Protein AF-A0A0G1VRK4-F1 (afdb_monomer)

Sequence (185 aa):
MKNKYIWVAGALFLVTVGLWFVKDQIVAKNPFPIHSVDVVKAWDFPGIYKDAGEREARAISEISRLKGLLGKGEYTDYTLYVSIAAQYELLGDGKRDYEYLGKALILDSEKTGLAWHNMGKLMEKLGAYESARIAFGRAIKAEAAPVYYLSQISFLEQYFPTDTATIKEARTAAGLPPKNLSSDE

Nearest PDB structures (foldseek):
  8qoy-assembly1_A  TM=6.776E-01  e=8.227E-02  Actinobacillus pleuropneumoniae
  5l0y-assembly4_D  TM=6.277E-01  e=5.078E-02  Thermochaetoides thermophila DSM 1495
  4abn-assembly2_B  TM=6.199E-01  e=7.839E-02  Mus musculus
  5l0y-assembly6_F  TM=6.791E-01  e=1.333E-01  Thermochaetoides thermophila DSM 1495
  4abn-assembly1_A  TM=6.147E-01  e=3.499E-01  Mus musculus

Secondary structure (DSSP, 8-state):
---------SSHHHHHHHHHHHHHHTS---SSPPPTT---S-SB---TT-SSSHHHHHHHHHHHHHHTTTTSSSS-HHHHHHHHHHHHHHHTBHHHHHHHHHHHHHH-SSS-SHHHHHHHHHHHHTT-HHHHHHHHHHHHHH---HHHHHHHHHHHHHH-TT-HHHHHHHHHHTTPPPP---S--

Foldseek 3Di:
DDDDDDDDDPPPPVVVVVVVVVVVVPLPDQPQDQDPPFDQPDQFDDAQQLPPDPSLVVLVVVLVVLVVCPPVPPDDLLVSLCSNLVSCNNNRRNVSNSSSLSVSCVVPQAAALSSLQSQLVSCVVSVSLVSSLVSLVSSCRNPVDLVSLVSNLVSCCVPVVVVLVVNQVSCVSSVHHRDCPPPDD

Structure (mmCIF, N/CA/C/O backbone):
data_AF-A0A0G1VRK4-F1
#
_entry.id   AF-A0A0G1VRK4-F1
#
loop_
_atom_site.group_PDB
_atom_site.id
_atom_site.type_symbol
_atom_site.label_atom_id
_atom_site.label_alt_id
_atom_site.label_comp_id
_atom_site.label_asym_id
_atom_site.label_entity_id
_atom_site.label_seq_id
_atom_site.pdbx_PDB_ins_code
_atom_site.Cartn_x
_atom_site.Cartn_y
_atom_site.Cartn_z
_atom_site.occupancy
_atom_site.B_iso_or_equiv
_atom_site.auth_seq_id
_atom_site.auth_comp_id
_atom_site.auth_asym_id
_atom_site.auth_atom_id
_atom_site.pdbx_PDB_model_num
ATOM 1 N N . MET A 1 1 ? -67.384 5.876 26.259 1.00 39.72 1 MET A N 1
ATOM 2 C CA . MET A 1 1 ? -67.118 5.832 24.798 1.00 39.72 1 MET A CA 1
ATOM 3 C C . MET A 1 1 ? -66.249 7.025 24.433 1.00 39.72 1 MET A C 1
ATOM 5 O O . MET A 1 1 ? -66.584 8.099 24.895 1.00 39.72 1 MET A O 1
ATOM 9 N N . LYS A 1 2 ? -65.186 6.990 23.633 1.00 39.47 2 LYS A N 1
ATOM 10 C CA . LYS A 1 2 ? -64.234 5.986 23.121 1.00 39.47 2 LYS A CA 1
ATOM 11 C C . LYS A 1 2 ? -63.045 6.846 22.617 1.00 39.47 2 LYS A C 1
ATOM 13 O O . LYS A 1 2 ? -63.279 7.940 22.108 1.00 39.47 2 LYS A O 1
ATOM 18 N N . ASN A 1 3 ? -61.815 6.376 22.831 1.00 40.44 3 ASN A N 1
ATOM 19 C CA . ASN A 1 3 ? -60.542 7.085 22.631 1.00 40.44 3 ASN A CA 1
ATOM 20 C C . ASN A 1 3 ? -60.390 7.801 21.277 1.00 40.44 3 ASN A C 1
ATOM 22 O O . ASN A 1 3 ? -60.670 7.225 20.228 1.00 40.44 3 ASN A O 1
ATOM 26 N N . LYS A 1 4 ? -59.825 9.014 21.323 1.00 46.94 4 LYS A N 1
ATOM 27 C CA . LYS A 1 4 ? -59.056 9.618 20.224 1.00 46.94 4 LYS A CA 1
ATOM 28 C C . LYS A 1 4 ? -57.575 9.250 20.395 1.00 46.94 4 LYS A C 1
ATOM 30 O O . LYS A 1 4 ? -57.166 8.938 21.508 1.00 46.94 4 LYS A O 1
ATOM 35 N N . TYR A 1 5 ? -56.819 9.364 19.303 1.00 53.72 5 TYR A N 1
ATOM 36 C CA . TYR A 1 5 ? -55.377 9.129 19.108 1.00 53.72 5 TYR A CA 1
ATOM 37 C C . TYR A 1 5 ? -55.003 7.777 18.491 1.00 53.72 5 TYR A C 1
ATOM 39 O O . TYR A 1 5 ? -55.662 6.769 18.716 1.00 53.72 5 TYR A O 1
ATOM 47 N N . ILE A 1 6 ? -53.892 7.818 17.739 1.00 51.22 6 ILE A N 1
ATOM 48 C CA . ILE A 1 6 ? -53.332 6.845 16.782 1.00 51.22 6 ILE A CA 1
ATOM 49 C C . ILE A 1 6 ? -53.981 7.047 15.389 1.00 51.22 6 ILE A C 1
ATOM 51 O O . ILE A 1 6 ? -55.176 6.845 15.226 1.00 51.22 6 ILE A O 1
ATOM 55 N N . TRP A 1 7 ? -53.311 7.604 14.368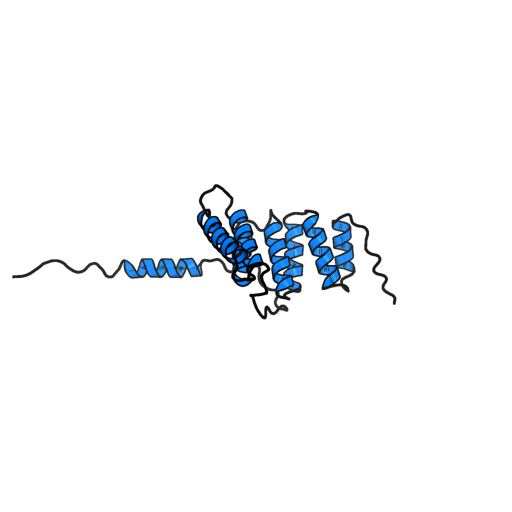 1.00 45.00 7 TRP A N 1
ATOM 56 C CA . TRP A 1 7 ? -52.072 7.125 13.741 1.00 45.00 7 TRP A CA 1
ATOM 57 C C . TRP A 1 7 ? -51.261 8.249 13.060 1.00 45.00 7 TRP A C 1
ATOM 59 O O . TRP A 1 7 ? -51.702 8.796 12.056 1.00 45.00 7 TRP A O 1
ATOM 69 N N . VAL A 1 8 ? -50.035 8.516 13.526 1.00 48.38 8 VAL A N 1
ATOM 70 C CA . VAL A 1 8 ? -48.934 9.059 12.700 1.00 48.38 8 VAL A CA 1
ATOM 71 C C . VAL A 1 8 ? -47.638 8.396 13.177 1.00 48.38 8 VAL A C 1
ATOM 73 O O . VAL A 1 8 ? -46.903 8.950 13.983 1.00 48.38 8 VAL A O 1
ATOM 76 N N . ALA A 1 9 ? -47.387 7.157 12.753 1.00 48.88 9 ALA A N 1
ATOM 77 C CA . ALA A 1 9 ? -46.152 6.437 13.100 1.00 48.88 9 ALA A CA 1
ATOM 78 C C . ALA A 1 9 ? -45.571 5.610 11.935 1.00 48.88 9 ALA A C 1
ATOM 80 O O . ALA A 1 9 ? -44.717 4.760 12.151 1.00 48.88 9 ALA A O 1
ATOM 81 N N . GLY A 1 10 ? -46.022 5.842 10.696 1.00 46.88 10 GLY A N 1
ATOM 82 C CA . GLY A 1 10 ? -45.610 5.036 9.536 1.00 46.88 10 GLY A CA 1
ATOM 83 C C . GLY A 1 10 ? -44.517 5.643 8.647 1.00 46.88 10 GLY A C 1
ATOM 84 O O . GLY A 1 10 ? -43.868 4.910 7.912 1.00 46.88 10 GLY A O 1
ATOM 85 N N . ALA A 1 11 ? -44.288 6.960 8.689 1.00 45.84 11 ALA A N 1
ATOM 86 C CA . ALA A 1 11 ? -43.482 7.639 7.663 1.00 45.84 11 ALA A CA 1
ATOM 87 C C . ALA A 1 11 ? -42.010 7.898 8.046 1.00 45.84 11 ALA A C 1
ATOM 89 O O . ALA A 1 11 ? -41.183 8.108 7.164 1.00 45.84 11 ALA A O 1
ATOM 90 N N . LEU A 1 12 ? -41.648 7.858 9.335 1.00 45.81 12 LEU A N 1
ATOM 91 C CA . LEU A 1 12 ? -40.284 8.191 9.780 1.00 45.81 12 LEU A CA 1
ATOM 92 C C . LEU A 1 12 ? -39.292 7.019 9.721 1.00 45.81 12 LEU A C 1
ATOM 94 O O . LEU A 1 12 ? -38.090 7.254 9.648 1.00 45.81 12 LEU A O 1
ATOM 98 N N . PHE A 1 13 ? -39.764 5.769 9.715 1.00 44.53 13 PHE A N 1
ATOM 99 C CA . PHE A 1 13 ? -38.875 4.600 9.769 1.00 44.53 13 PHE A CA 1
ATOM 100 C C . PHE A 1 13 ? -38.278 4.223 8.400 1.00 44.53 13 PHE A C 1
ATOM 102 O O . PHE A 1 13 ? -37.185 3.672 8.325 1.00 44.53 13 PHE A O 1
ATOM 109 N N . LEU A 1 14 ? -38.952 4.563 7.295 1.00 42.91 14 LEU A N 1
ATOM 110 C CA . LEU A 1 14 ? -38.459 4.263 5.944 1.00 42.91 14 LEU A CA 1
ATOM 111 C C . LEU A 1 14 ? -37.376 5.245 5.473 1.00 42.91 14 LEU A C 1
ATOM 113 O O . LEU A 1 14 ? -36.484 4.857 4.722 1.00 42.91 14 LEU A O 1
ATOM 117 N N . VAL A 1 15 ? -37.399 6.491 5.957 1.00 48.28 15 VAL A N 1
ATOM 118 C CA . VAL A 1 15 ? -36.375 7.493 5.616 1.00 48.28 15 VAL A CA 1
ATOM 119 C C . VAL A 1 15 ? -35.056 7.198 6.337 1.00 48.28 15 VAL A C 1
ATOM 121 O O . VAL A 1 15 ? -33.993 7.344 5.742 1.00 48.28 15 VAL A O 1
ATOM 124 N N . THR A 1 16 ? -35.091 6.719 7.585 1.00 48.78 16 THR A N 1
ATOM 125 C CA . THR A 1 16 ? -33.868 6.389 8.339 1.00 48.78 16 THR A CA 1
ATOM 126 C C . THR A 1 16 ? -33.191 5.117 7.829 1.00 48.78 16 THR A C 1
ATOM 128 O O . THR A 1 16 ? -31.971 5.113 7.667 1.00 48.78 16 THR A O 1
ATOM 131 N N . VAL A 1 17 ? -33.957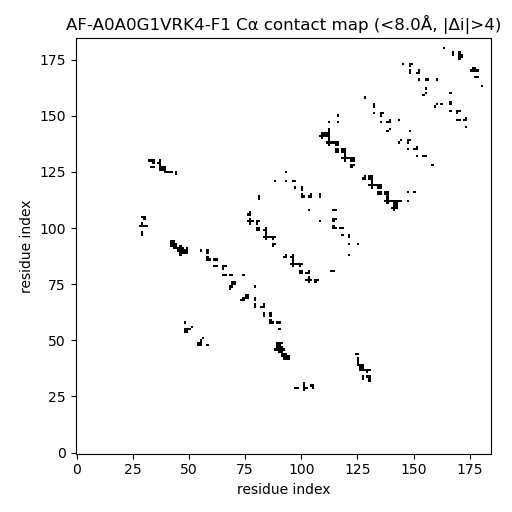 4.070 7.499 1.00 50.41 17 VAL A N 1
ATOM 132 C CA . VAL A 1 17 ? -33.411 2.843 6.886 1.00 50.41 17 VAL A CA 1
ATOM 133 C C . VAL A 1 17 ? -32.885 3.126 5.475 1.00 50.41 17 VAL A C 1
ATOM 135 O O . VAL A 1 17 ? -31.798 2.667 5.131 1.00 50.41 17 VAL A O 1
ATOM 138 N N . GLY A 1 18 ? -33.592 3.951 4.692 1.00 45.19 18 GLY A N 1
ATOM 139 C CA . GLY A 1 18 ? -33.136 4.398 3.374 1.00 45.19 18 GLY A CA 1
ATOM 140 C C . GLY A 1 18 ? -31.838 5.209 3.432 1.00 45.19 18 GLY A C 1
ATOM 141 O O . GLY A 1 18 ? -30.928 4.957 2.650 1.00 45.19 18 GLY A O 1
ATOM 142 N N . LEU A 1 19 ? -31.694 6.127 4.393 1.00 47.16 19 LEU A N 1
ATOM 143 C CA . LEU A 1 19 ? -30.466 6.913 4.572 1.00 47.16 19 LEU A CA 1
ATOM 144 C C . LEU A 1 19 ? -29.276 6.070 5.046 1.00 47.16 19 LEU A C 1
ATOM 146 O O . LEU A 1 19 ? -28.146 6.374 4.669 1.00 47.16 19 LEU A O 1
ATOM 150 N N . TRP A 1 20 ? -29.505 5.016 5.835 1.00 48.50 20 TRP A N 1
ATOM 151 C CA . TRP A 1 20 ? -28.442 4.091 6.241 1.00 48.50 20 TRP A CA 1
ATOM 152 C C . TRP A 1 20 ? -27.960 3.245 5.053 1.00 48.50 20 TRP A C 1
ATOM 154 O O . TRP A 1 20 ? -26.762 3.194 4.785 1.00 48.50 20 TRP A O 1
ATOM 164 N N . PHE A 1 21 ? -28.893 2.704 4.261 1.00 44.41 21 PHE A N 1
ATOM 165 C CA . PHE A 1 21 ? -28.580 1.955 3.037 1.00 44.41 21 PHE A CA 1
ATOM 166 C C . PHE A 1 21 ? -27.875 2.815 1.978 1.00 44.41 21 PHE A C 1
ATOM 168 O O . PHE A 1 21 ? -26.948 2.355 1.315 1.00 44.41 21 PHE A O 1
ATOM 175 N N . VAL A 1 22 ? -28.275 4.080 1.833 1.00 45.94 22 VAL A N 1
ATOM 176 C CA . VAL A 1 22 ? -27.662 5.016 0.882 1.00 45.94 22 VAL A CA 1
ATOM 177 C C . VAL A 1 22 ? -26.271 5.469 1.348 1.00 45.94 22 VAL A C 1
ATOM 179 O O . VAL A 1 22 ? -25.394 5.652 0.511 1.00 45.94 22 VAL A O 1
ATOM 182 N N . LYS A 1 23 ? -26.006 5.583 2.658 1.00 45.28 23 LYS A N 1
ATOM 183 C CA . LYS A 1 23 ? -24.659 5.915 3.165 1.00 45.28 23 LYS A CA 1
ATOM 184 C C . LYS A 1 23 ? -23.629 4.830 2.843 1.00 45.28 23 LYS A C 1
ATOM 186 O O . LYS A 1 23 ? -22.516 5.167 2.452 1.00 45.28 23 LYS A O 1
ATOM 191 N N . ASP A 1 24 ? -24.018 3.560 2.949 1.00 43.12 24 ASP A N 1
ATOM 192 C CA . ASP A 1 24 ? -23.157 2.428 2.583 1.00 43.12 24 ASP A CA 1
ATOM 193 C C . ASP A 1 24 ? -22.980 2.296 1.058 1.00 43.12 24 ASP A C 1
ATOM 195 O O . ASP A 1 24 ? -21.924 1.871 0.593 1.00 43.12 24 ASP A O 1
ATOM 199 N N . GLN A 1 25 ? -23.969 2.727 0.264 1.00 43.25 25 GLN A N 1
ATOM 200 C CA . GLN A 1 25 ? -23.896 2.755 -1.207 1.00 43.25 25 GLN A CA 1
ATOM 201 C C . GLN A 1 25 ? -23.148 3.986 -1.767 1.00 43.25 25 GLN A C 1
ATOM 203 O O . GLN A 1 25 ? -22.710 3.955 -2.915 1.00 43.25 25 GLN A O 1
ATOM 208 N N . ILE A 1 26 ? -22.968 5.051 -0.972 1.00 42.00 26 ILE A N 1
ATOM 209 C CA . ILE A 1 26 ? -22.164 6.249 -1.303 1.00 42.00 26 ILE A CA 1
ATOM 210 C C . ILE A 1 26 ? -20.776 6.184 -0.630 1.00 42.00 26 ILE A C 1
ATOM 212 O O . ILE A 1 26 ? -20.060 7.177 -0.515 1.00 42.00 26 ILE A O 1
ATOM 216 N N . VAL A 1 27 ? -20.307 5.002 -0.223 1.00 47.31 27 VAL A N 1
ATOM 217 C CA . VAL A 1 27 ? -18.856 4.808 -0.127 1.00 47.31 27 VAL A CA 1
ATOM 218 C C . VAL A 1 27 ? -18.368 4.757 -1.567 1.00 47.31 27 VAL A C 1
ATOM 220 O O . VAL A 1 27 ? -18.521 3.736 -2.234 1.00 47.31 27 VAL A O 1
ATOM 223 N N . ALA A 1 28 ? -17.874 5.889 -2.078 1.00 53.88 28 ALA A N 1
ATOM 224 C CA . ALA A 1 28 ? -17.324 5.974 -3.423 1.00 53.88 28 ALA A CA 1
ATOM 225 C C . ALA A 1 28 ? -16.432 4.750 -3.667 1.00 53.88 28 ALA A C 1
ATOM 227 O O . ALA A 1 28 ? -15.504 4.482 -2.897 1.00 53.88 28 ALA A O 1
ATOM 228 N N . LYS A 1 29 ? -16.789 3.964 -4.692 1.00 67.56 29 LYS A N 1
ATOM 229 C CA . LYS A 1 29 ? -16.027 2.792 -5.128 1.00 67.56 29 LYS A CA 1
ATOM 230 C C . LYS A 1 29 ? -14.557 3.205 -5.179 1.00 67.56 29 LYS A C 1
ATOM 232 O O . LYS A 1 29 ? -14.268 4.254 -5.751 1.00 67.56 29 LYS A O 1
ATOM 237 N N . ASN A 1 30 ? -13.678 2.428 -4.537 1.00 79.31 30 ASN A N 1
ATOM 238 C CA . ASN A 1 30 ? -12.256 2.755 -4.413 1.00 79.31 30 ASN A CA 1
ATOM 239 C C . ASN A 1 30 ? -11.724 3.321 -5.749 1.00 79.31 30 ASN A C 1
ATOM 241 O O . ASN A 1 30 ? -11.886 2.651 -6.776 1.00 79.31 30 ASN A O 1
ATOM 245 N N . PRO A 1 31 ? -11.138 4.538 -5.763 1.00 83.31 31 PRO A N 1
ATOM 246 C CA . PRO A 1 31 ? -10.745 5.216 -6.999 1.00 83.31 31 PRO A CA 1
ATOM 247 C C . PRO A 1 31 ? -9.597 4.512 -7.730 1.00 83.31 31 PRO A C 1
ATOM 249 O O . PRO A 1 31 ? -9.239 4.908 -8.840 1.00 83.31 31 PRO A O 1
ATOM 252 N N . PHE A 1 32 ? -8.995 3.491 -7.120 1.00 91.44 32 PHE A N 1
ATOM 253 C CA . PHE A 1 32 ? -7.968 2.669 -7.728 1.00 91.44 32 PHE A CA 1
ATOM 254 C C . PHE A 1 32 ? -8.557 1.368 -8.301 1.00 91.44 32 PHE A C 1
ATOM 256 O O . PHE A 1 32 ? -8.701 0.387 -7.567 1.00 91.44 32 PHE A O 1
ATOM 263 N N . PRO A 1 33 ? -8.914 1.320 -9.599 1.00 88.94 33 PRO A N 1
ATOM 264 C CA . PRO A 1 33 ? -9.369 0.084 -10.222 1.00 88.94 33 PRO A CA 1
ATOM 265 C C . PRO A 1 33 ? -8.215 -0.920 -10.340 1.00 88.94 33 PRO A C 1
ATOM 267 O O . PRO A 1 33 ? -7.103 -0.547 -10.709 1.00 88.94 33 PRO A O 1
ATOM 270 N N . ILE A 1 34 ? -8.506 -2.198 -10.086 1.00 93.31 34 ILE A N 1
ATOM 271 C CA . ILE A 1 34 ? -7.589 -3.299 -10.407 1.00 93.31 34 ILE A CA 1
ATOM 272 C C . ILE A 1 34 ? -7.441 -3.363 -11.930 1.00 93.31 34 ILE A C 1
ATOM 274 O O . ILE A 1 34 ? -8.435 -3.293 -12.660 1.00 93.31 34 ILE A O 1
ATOM 278 N N . HIS A 1 35 ? -6.202 -3.465 -12.403 1.00 96.12 35 HIS A N 1
ATOM 279 C CA . HIS A 1 35 ? -5.892 -3.589 -13.820 1.00 96.12 35 HIS A CA 1
ATOM 280 C C . HIS A 1 35 ? -6.547 -4.850 -14.403 1.00 96.12 35 HIS A C 1
ATOM 282 O O . HIS A 1 35 ? -6.585 -5.894 -13.761 1.00 96.12 35 HIS A O 1
ATOM 288 N N . SER A 1 36 ? -7.060 -4.777 -15.632 1.00 94.50 36 SER A N 1
ATOM 289 C CA . SER A 1 36 ? -7.917 -5.828 -16.210 1.00 94.50 36 SER A CA 1
ATOM 290 C C . SER A 1 36 ? -7.242 -7.191 -16.387 1.00 94.50 36 SER A C 1
ATOM 292 O O . SER A 1 36 ? -7.937 -8.198 -16.502 1.00 94.50 36 SER A O 1
ATOM 294 N N . VAL A 1 37 ? -5.909 -7.225 -16.436 1.00 96.50 37 VAL A N 1
ATOM 295 C CA . VAL A 1 37 ? -5.127 -8.468 -16.549 1.00 96.50 37 VAL A CA 1
ATOM 296 C C . VAL A 1 37 ? -4.861 -9.129 -15.197 1.00 96.50 37 VAL A C 1
ATOM 298 O O . VAL A 1 37 ? -4.513 -10.306 -15.154 1.00 96.50 37 VAL A O 1
ATOM 301 N N . ASP A 1 38 ? -5.021 -8.386 -14.101 1.00 96.81 38 ASP A N 1
ATOM 302 C CA . ASP A 1 38 ? -4.817 -8.912 -12.762 1.00 96.81 38 ASP A CA 1
ATOM 303 C C . ASP A 1 38 ? -6.084 -9.606 -12.268 1.00 96.81 38 ASP A C 1
ATOM 305 O O . ASP A 1 38 ? -7.209 -9.139 -12.462 1.00 96.81 38 ASP A O 1
ATOM 309 N N . VAL A 1 39 ? -5.891 -10.710 -11.550 1.00 94.62 39 VAL A N 1
ATOM 310 C CA . VAL A 1 39 ? -6.971 -11.435 -10.881 1.00 94.62 39 VAL A CA 1
ATOM 311 C C . VAL A 1 39 ? -6.594 -11.627 -9.420 1.00 94.62 39 VAL A C 1
ATOM 313 O O . VAL A 1 39 ? -5.760 -12.468 -9.088 1.00 94.62 39 VAL A O 1
ATOM 316 N N . VAL A 1 40 ? -7.246 -10.875 -8.531 1.00 94.81 40 VAL A N 1
ATOM 317 C CA . VAL A 1 40 ? -7.102 -11.057 -7.081 1.00 94.81 40 VAL A CA 1
ATOM 318 C C . VAL A 1 40 ? -7.863 -12.315 -6.666 1.00 94.81 40 VAL A C 1
ATOM 320 O O . VAL A 1 40 ? -9.093 -12.325 -6.616 1.00 94.81 40 VAL A O 1
ATOM 323 N N . LYS A 1 41 ? -7.126 -13.396 -6.392 1.00 94.56 41 LYS A N 1
ATOM 324 C CA . LYS A 1 41 ? -7.700 -14.707 -6.033 1.00 94.56 41 LYS A CA 1
ATOM 325 C C . LYS A 1 41 ? -8.220 -14.755 -4.599 1.00 94.56 41 LYS A C 1
ATOM 327 O O . LYS A 1 41 ? -9.234 -15.391 -4.331 1.00 94.56 41 LYS A O 1
ATOM 332 N N . ALA A 1 42 ? -7.513 -14.100 -3.688 1.00 95.19 42 ALA A N 1
ATOM 333 C CA . ALA A 1 42 ? -7.870 -13.979 -2.287 1.00 95.19 42 ALA A CA 1
ATOM 334 C C . ALA A 1 42 ? -7.454 -12.590 -1.822 1.00 95.19 42 ALA A C 1
ATOM 336 O O . ALA A 1 42 ? -6.364 -12.144 -2.160 1.00 95.19 42 ALA A O 1
ATOM 337 N N . TRP A 1 43 ? -8.332 -11.920 -1.084 1.00 95.94 43 TRP A N 1
ATOM 338 C CA . TRP A 1 43 ? -8.035 -10.618 -0.490 1.00 95.94 43 TRP A CA 1
ATOM 339 C C . TRP A 1 43 ? -7.301 -10.738 0.841 1.00 95.94 43 TRP A C 1
ATOM 341 O O . TRP A 1 43 ? -6.607 -9.809 1.232 1.00 95.94 43 TRP A O 1
ATOM 351 N N . ASP A 1 44 ? -7.437 -11.877 1.511 1.00 95.44 44 ASP A N 1
ATOM 352 C CA . ASP A 1 44 ? -6.772 -12.125 2.778 1.00 95.44 44 ASP A CA 1
ATOM 353 C C . ASP A 1 44 ? -5.459 -12.874 2.554 1.00 95.44 44 ASP A C 1
ATOM 355 O O . ASP A 1 44 ? -5.360 -13.763 1.704 1.00 95.44 44 ASP A O 1
ATOM 359 N N . PHE A 1 45 ? -4.460 -12.545 3.362 1.00 94.50 45 PHE A N 1
ATOM 360 C CA . PHE A 1 45 ? -3.148 -13.192 3.381 1.00 94.50 45 PHE A CA 1
ATOM 361 C C . PHE A 1 45 ? -2.695 -13.412 4.832 1.00 94.50 45 PHE A C 1
ATOM 363 O O . PHE A 1 45 ? -3.336 -12.921 5.765 1.00 94.50 45 PHE A O 1
ATOM 370 N N . PRO A 1 46 ? -1.615 -14.177 5.075 1.00 93.25 46 PRO A N 1
ATOM 371 C CA . PRO A 1 46 ? -1.058 -14.313 6.415 1.00 93.25 46 PRO A CA 1
ATOM 372 C C . PRO A 1 46 ? -0.576 -12.954 6.945 1.00 93.25 46 PRO A C 1
ATOM 374 O O . PRO A 1 46 ? 0.469 -12.446 6.538 1.00 93.25 46 PRO A O 1
ATOM 377 N N . GLY A 1 47 ? -1.361 -12.349 7.836 1.00 92.31 47 GLY A N 1
ATOM 378 C CA . GLY A 1 47 ? -0.982 -11.136 8.551 1.00 92.31 47 GLY A CA 1
ATOM 379 C C . GLY A 1 47 ? 0.063 -11.438 9.617 1.00 92.31 47 GLY A C 1
ATOM 380 O O . GLY A 1 47 ? -0.041 -12.442 10.320 1.00 92.31 47 GLY A O 1
ATOM 381 N N . ILE A 1 48 ? 1.053 -10.561 9.782 1.00 93.06 48 ILE A N 1
ATOM 382 C CA . ILE A 1 48 ? 2.129 -10.773 10.763 1.00 93.06 48 ILE A CA 1
ATOM 383 C C . ILE A 1 48 ? 1.631 -10.788 12.216 1.00 93.06 48 ILE A C 1
ATOM 385 O O . ILE A 1 48 ? 2.325 -11.307 13.089 1.00 93.06 48 ILE A O 1
ATOM 389 N N . TYR A 1 49 ? 0.456 -10.205 12.478 1.00 91.56 49 TYR A N 1
ATOM 390 C CA . TYR A 1 49 ? -0.200 -10.169 13.788 1.00 91.56 49 TYR A CA 1
ATOM 391 C C . TYR A 1 49 ? -1.454 -11.042 13.851 1.00 91.56 49 TYR A C 1
ATOM 393 O O . TYR A 1 49 ? -2.161 -10.981 14.847 1.00 91.56 49 TYR A O 1
ATOM 401 N N . LYS A 1 50 ? -1.757 -11.838 12.819 1.00 86.62 50 LYS A N 1
ATOM 402 C CA . LYS A 1 50 ? -2.903 -12.757 12.832 1.00 86.62 50 LYS A CA 1
ATOM 403 C C . LYS A 1 50 ? -2.527 -14.046 13.567 1.00 86.62 50 LYS A C 1
ATOM 405 O O . LYS A 1 50 ? -2.347 -15.096 12.950 1.00 86.62 50 LYS A O 1
ATOM 410 N N . ASP A 1 51 ? -2.310 -13.923 14.873 1.00 86.69 51 ASP A N 1
ATOM 411 C CA . ASP A 1 51 ? -1.764 -14.963 15.750 1.00 86.69 51 ASP A CA 1
ATOM 412 C C . ASP A 1 51 ? -2.694 -15.358 16.911 1.00 86.69 51 ASP A C 1
ATOM 414 O O . ASP A 1 51 ? -2.297 -16.144 17.771 1.00 86.69 51 ASP A O 1
ATOM 418 N N . ALA A 1 52 ? -3.924 -14.830 16.946 1.00 85.88 52 ALA A N 1
ATOM 419 C CA . ALA A 1 52 ? -4.874 -14.925 18.058 1.00 85.88 52 ALA A CA 1
ATOM 420 C C . ALA A 1 52 ? -4.295 -14.467 19.414 1.00 85.88 52 ALA A C 1
ATOM 422 O O . ALA A 1 52 ? -4.823 -14.802 20.478 1.00 85.88 52 ALA A O 1
ATOM 423 N N . GLY A 1 53 ? -3.198 -13.711 19.383 1.00 92.12 53 GLY A N 1
ATOM 424 C CA . GLY A 1 53 ? -2.450 -13.276 20.544 1.00 92.12 53 GLY A CA 1
ATOM 425 C C . GLY A 1 53 ? -2.652 -11.801 20.857 1.00 92.12 53 GLY A C 1
ATOM 426 O O . GLY A 1 53 ? -3.543 -11.105 20.363 1.00 92.12 53 GLY A O 1
ATOM 427 N N . GLU A 1 54 ? -1.771 -11.296 21.713 1.00 94.19 54 GLU A N 1
ATOM 428 C CA . GLU A 1 54 ? -1.820 -9.908 22.159 1.00 94.19 54 GLU A CA 1
ATOM 429 C C . GLU A 1 54 ? -1.626 -8.916 21.001 1.00 94.19 54 GLU A C 1
ATOM 431 O O . GLU A 1 54 ? -2.197 -7.826 21.012 1.00 94.19 54 GLU A O 1
ATOM 436 N N . ARG A 1 55 ? -0.841 -9.284 19.982 1.00 94.31 55 ARG A N 1
ATOM 437 C CA . ARG A 1 55 ? -0.588 -8.429 18.815 1.00 94.31 55 ARG A CA 1
ATOM 438 C C . ARG A 1 55 ? -1.842 -8.257 17.968 1.00 94.31 55 ARG A C 1
ATOM 440 O O . ARG A 1 55 ? -2.150 -7.122 17.601 1.00 94.31 55 ARG A O 1
ATOM 447 N N . GLU A 1 56 ? -2.590 -9.337 17.740 1.00 95.19 56 GLU A N 1
ATOM 448 C CA . GLU A 1 56 ? -3.887 -9.279 17.062 1.00 95.19 56 GLU A CA 1
ATOM 449 C C . GLU A 1 56 ? -4.860 -8.361 17.814 1.00 95.19 56 GLU A C 1
ATOM 451 O O . GLU A 1 56 ? -5.407 -7.410 17.249 1.00 95.19 56 GLU A O 1
ATOM 456 N N . ALA A 1 57 ? -5.012 -8.582 19.125 1.00 96.38 57 ALA A N 1
ATOM 457 C CA . ALA A 1 57 ? -5.903 -7.791 19.971 1.00 96.38 57 ALA A CA 1
ATOM 458 C C . ALA A 1 57 ? -5.517 -6.301 19.998 1.00 96.38 57 ALA A C 1
ATOM 460 O O . ALA A 1 57 ? -6.388 -5.427 19.937 1.00 96.38 57 ALA A O 1
ATOM 461 N N . ARG A 1 58 ? -4.214 -5.993 20.047 1.00 96.44 58 ARG A N 1
ATOM 462 C CA . ARG A 1 58 ? -3.701 -4.617 19.986 1.00 96.44 58 ARG A CA 1
ATOM 463 C C . ARG A 1 58 ? -4.014 -3.956 18.646 1.00 96.44 58 ARG A C 1
ATOM 465 O O . ARG A 1 58 ? -4.501 -2.830 18.660 1.00 96.44 58 ARG A O 1
ATOM 472 N N . ALA A 1 59 ? -3.804 -4.637 17.518 1.00 97.25 59 ALA A N 1
ATOM 473 C CA . ALA A 1 59 ? -4.143 -4.095 16.200 1.00 97.25 59 ALA A CA 1
ATOM 474 C C . ALA A 1 59 ? -5.652 -3.812 16.073 1.00 97.25 59 ALA A C 1
ATOM 476 O O . ALA A 1 59 ? -6.048 -2.746 15.607 1.00 97.25 59 ALA A O 1
ATOM 477 N N . ILE A 1 60 ? -6.509 -4.710 16.570 1.00 97.44 60 ILE A N 1
ATOM 478 C CA . ILE A 1 60 ? -7.971 -4.518 16.581 1.00 97.44 60 ILE A CA 1
ATOM 479 C C . ILE A 1 60 ? -8.386 -3.329 17.466 1.00 97.44 60 ILE A C 1
ATOM 481 O O . ILE A 1 60 ? -9.236 -2.515 17.076 1.00 97.44 60 ILE A O 1
ATOM 485 N N . SER A 1 61 ? -7.789 -3.205 18.653 1.00 98.12 61 SER A N 1
AT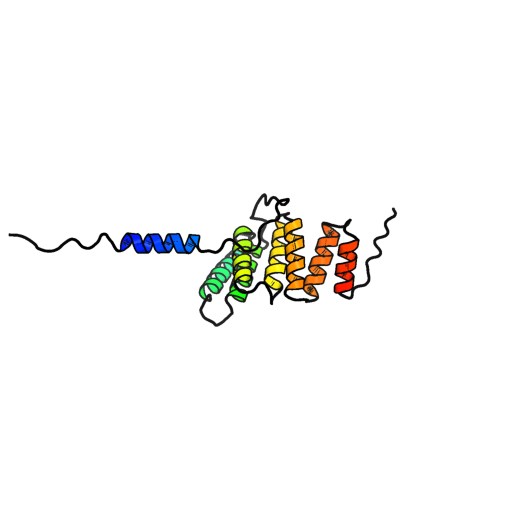OM 486 C CA . SER A 1 61 ? -8.020 -2.068 19.553 1.00 98.12 61 SER A CA 1
ATOM 487 C C . SER A 1 61 ? -7.582 -0.753 18.906 1.00 98.12 61 SER A C 1
ATOM 489 O O . SER A 1 61 ? -8.324 0.230 18.916 1.00 98.12 61 SER A O 1
ATOM 491 N N . GLU A 1 62 ? -6.424 -0.757 18.246 1.00 98.38 62 GLU A N 1
ATOM 492 C CA . GLU A 1 62 ? -5.882 0.412 17.562 1.00 98.38 62 GLU A CA 1
ATOM 493 C C . GLU A 1 62 ? -6.753 0.841 16.377 1.00 98.38 62 GLU A C 1
ATOM 495 O O . GLU A 1 62 ? -7.068 2.022 16.242 1.00 98.38 62 GLU A O 1
ATOM 500 N N . ILE A 1 63 ? -7.253 -0.106 15.578 1.00 98.50 63 ILE A N 1
ATOM 501 C CA . ILE A 1 63 ? -8.250 0.169 14.532 1.00 98.50 63 ILE A CA 1
ATOM 502 C C . ILE A 1 63 ? -9.471 0.879 15.125 1.00 98.50 63 ILE A C 1
ATOM 504 O O . ILE A 1 63 ? -9.961 1.858 14.557 1.00 98.50 63 ILE A O 1
ATOM 508 N N . SER A 1 64 ? -9.972 0.396 16.263 1.00 98.38 64 SER A N 1
ATOM 509 C CA . SER A 1 64 ? -11.143 0.975 16.931 1.00 98.38 64 SER A CA 1
ATOM 510 C C . SER A 1 64 ? -10.859 2.394 17.427 1.00 98.38 64 SER A C 1
ATOM 512 O O . SER A 1 64 ? -11.666 3.300 17.200 1.00 98.38 64 SER A O 1
ATOM 514 N N . ARG A 1 65 ? -9.684 2.610 18.030 1.00 98.19 65 ARG A N 1
ATOM 515 C CA . ARG A 1 65 ? -9.217 3.924 18.484 1.00 98.19 65 ARG A CA 1
ATOM 516 C C . ARG A 1 65 ? -9.113 4.912 17.322 1.00 98.19 65 ARG A C 1
ATOM 518 O O . ARG A 1 65 ? -9.710 5.983 17.392 1.00 98.19 65 ARG A O 1
ATOM 525 N N . LEU A 1 66 ? -8.421 4.540 16.242 1.00 98.38 66 LEU A N 1
ATOM 526 C CA . LEU A 1 66 ? -8.212 5.384 15.060 1.00 98.38 66 LEU A CA 1
ATOM 527 C C . LEU A 1 66 ? -9.532 5.742 14.367 1.00 98.38 66 LEU A C 1
ATOM 529 O O . LEU A 1 66 ? -9.747 6.901 14.018 1.00 98.38 66 LEU A O 1
ATOM 533 N N . LYS A 1 67 ? -10.463 4.787 14.229 1.00 98.00 67 LYS A N 1
ATOM 534 C CA . LYS A 1 67 ? -11.814 5.074 13.711 1.00 98.00 67 LYS A CA 1
ATOM 535 C C . LYS A 1 67 ? -12.560 6.076 14.586 1.00 98.00 67 LYS A C 1
ATOM 537 O O . LYS A 1 67 ? -13.281 6.920 14.065 1.00 98.00 67 LYS A O 1
ATOM 542 N N . GLY A 1 68 ? -12.366 6.006 15.902 1.00 97.19 68 GLY A N 1
ATOM 543 C CA . GLY A 1 68 ? -12.921 6.960 16.854 1.00 97.19 68 GLY A CA 1
ATOM 544 C C . GLY A 1 68 ? -12.356 8.378 16.731 1.00 97.19 68 GLY A C 1
ATOM 545 O O . GLY A 1 68 ? -12.937 9.281 17.328 1.00 97.19 68 GLY A O 1
ATOM 546 N N . LEU A 1 69 ? -11.262 8.594 15.993 1.00 97.69 69 LEU A N 1
ATOM 547 C CA . LEU A 1 69 ? -10.657 9.913 15.761 1.00 97.69 69 LEU A CA 1
ATOM 548 C C . LEU A 1 69 ? -11.099 10.574 14.449 1.00 97.69 69 LEU A C 1
ATOM 550 O O . LEU A 1 69 ? -10.874 11.772 14.276 1.00 97.69 69 LEU A O 1
ATOM 554 N N . LEU A 1 70 ? -11.748 9.829 13.549 1.00 96.38 70 LEU A N 1
ATOM 555 C CA . LEU A 1 70 ? -12.203 10.350 12.258 1.00 96.38 70 LEU A CA 1
ATOM 556 C C . LEU A 1 70 ? -13.127 11.560 12.446 1.00 96.38 70 LEU A C 1
ATOM 558 O O . LEU A 1 70 ? -14.050 11.533 13.265 1.00 96.38 70 LEU A O 1
ATOM 562 N N . GLY A 1 71 ? -12.863 12.629 11.695 1.00 95.25 71 GLY A N 1
ATOM 563 C CA . GLY A 1 71 ? -13.622 13.878 11.737 1.00 95.25 71 GLY A CA 1
ATOM 564 C C . GLY A 1 71 ? -13.443 14.720 13.007 1.00 95.25 71 GLY A C 1
ATOM 565 O O . GLY A 1 71 ? -14.123 15.735 13.148 1.00 95.25 71 GLY A O 1
ATOM 566 N N . LYS A 1 72 ? -12.551 14.342 13.938 1.00 95.06 72 LYS A N 1
ATOM 567 C CA . LYS A 1 72 ? -12.303 15.108 15.178 1.00 95.06 72 LYS A CA 1
ATOM 568 C C . LYS A 1 72 ? -11.235 16.197 15.045 1.00 95.06 72 LYS A C 1
ATOM 570 O O . LYS A 1 72 ? -11.082 16.998 15.959 1.00 95.06 72 LYS A O 1
ATOM 575 N N . GLY A 1 73 ? -10.503 16.233 13.930 1.00 90.06 73 GLY A N 1
ATOM 576 C CA . GLY A 1 73 ? -9.532 17.287 13.614 1.00 90.06 73 GLY A CA 1
ATOM 577 C C . GLY A 1 73 ? -8.176 17.191 14.326 1.00 90.06 73 GLY A C 1
ATOM 578 O O . GLY A 1 73 ? -7.299 17.991 14.026 1.00 90.06 73 GLY A O 1
ATOM 579 N N . GLU A 1 74 ? -7.973 16.220 15.224 1.00 89.50 74 GLU A N 1
ATOM 580 C CA . GLU A 1 74 ? -6.665 15.954 15.857 1.00 89.50 74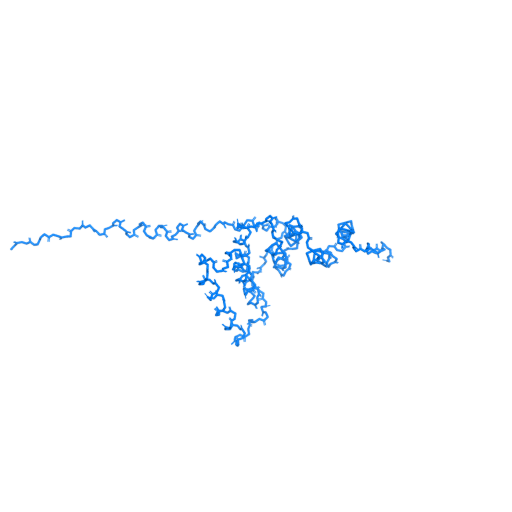 GLU A CA 1
ATOM 581 C C . GLU A 1 74 ? -5.623 15.465 14.835 1.00 89.50 74 GLU A C 1
ATOM 583 O O . GLU A 1 74 ? -4.454 15.839 14.887 1.00 89.50 74 GLU A O 1
ATOM 588 N N . TYR A 1 75 ? -6.079 14.677 13.860 1.00 93.50 75 TYR A N 1
ATOM 589 C CA . TYR A 1 75 ? -5.322 14.224 12.697 1.00 93.50 75 TYR A CA 1
ATOM 590 C C . TYR A 1 75 ? -6.177 14.421 11.445 1.00 93.50 75 TYR A C 1
ATOM 592 O O . TYR A 1 75 ? -7.407 14.471 11.527 1.00 93.50 75 TYR A O 1
ATOM 600 N N . THR A 1 76 ? -5.547 14.499 10.272 1.00 95.56 76 THR A N 1
ATOM 601 C CA . THR A 1 76 ? -6.301 14.473 9.015 1.00 95.56 76 THR A CA 1
ATOM 602 C C . THR A 1 76 ? -6.920 13.091 8.810 1.00 95.56 76 THR A C 1
ATOM 604 O O . THR A 1 76 ? -6.300 12.065 9.107 1.00 95.56 76 THR A O 1
ATOM 607 N N . ASP A 1 77 ? -8.126 13.045 8.243 1.00 95.88 77 ASP A N 1
ATOM 608 C CA . ASP A 1 77 ? -8.780 11.773 7.919 1.00 95.88 77 ASP A CA 1
ATOM 609 C C . ASP A 1 77 ? -7.954 10.944 6.922 1.00 95.88 77 ASP A C 1
ATOM 611 O O . ASP A 1 77 ? -7.975 9.719 6.991 1.00 95.88 77 ASP A O 1
ATOM 615 N N . TYR A 1 78 ? -7.154 11.588 6.061 1.00 96.38 78 TYR A N 1
ATOM 616 C CA . TYR A 1 78 ? -6.166 10.908 5.217 1.00 96.38 78 TYR A CA 1
ATOM 617 C C . TYR A 1 78 ? -5.198 10.073 6.063 1.00 96.38 78 TYR A C 1
ATOM 619 O O . TYR A 1 78 ? -5.084 8.861 5.868 1.00 96.38 78 TYR A O 1
ATOM 627 N N . THR A 1 79 ? -4.536 10.706 7.039 1.00 96.94 79 THR A N 1
ATOM 628 C CA . THR A 1 79 ? -3.552 10.041 7.901 1.00 96.94 79 THR A CA 1
ATOM 629 C C . THR A 1 79 ? -4.202 8.920 8.700 1.00 96.94 79 THR A C 1
ATOM 631 O O . THR A 1 79 ? -3.625 7.839 8.834 1.00 96.94 79 THR A O 1
ATOM 634 N N . LEU A 1 80 ? -5.422 9.140 9.192 1.00 98.25 80 LEU A N 1
ATOM 635 C CA . LEU A 1 80 ? -6.180 8.115 9.904 1.00 98.25 80 LEU A CA 1
ATOM 636 C C . LEU A 1 80 ? -6.537 6.938 8.994 1.00 98.25 80 LEU A C 1
ATOM 638 O O . LEU A 1 80 ? -6.345 5.795 9.397 1.00 98.25 80 LEU A O 1
ATOM 642 N N . TYR A 1 81 ? -7.001 7.178 7.766 1.00 98.31 81 TYR A N 1
ATOM 643 C CA . TYR A 1 81 ? -7.309 6.107 6.820 1.00 98.31 81 TYR A CA 1
ATOM 644 C C . TYR A 1 81 ? -6.079 5.287 6.444 1.00 98.31 81 TYR A C 1
ATOM 646 O O . TYR A 1 81 ? -6.152 4.062 6.509 1.00 98.31 81 TYR A O 1
ATOM 654 N N . VAL A 1 82 ? -4.942 5.924 6.151 1.00 98.38 82 VAL A N 1
ATOM 655 C CA . VAL A 1 82 ? -3.678 5.211 5.899 1.00 98.38 82 VAL A CA 1
ATOM 656 C C . VAL A 1 82 ? -3.243 4.401 7.125 1.00 98.38 82 VAL A C 1
ATOM 658 O O . VAL A 1 82 ? -2.818 3.256 6.988 1.00 98.38 82 VAL A O 1
ATOM 661 N N . SER A 1 83 ? -3.395 4.955 8.331 1.00 98.50 83 SER A N 1
ATOM 662 C CA . SER A 1 83 ? -3.024 4.269 9.578 1.00 98.50 83 SER A CA 1
ATOM 663 C C . SER A 1 83 ? -3.926 3.068 9.872 1.00 98.50 83 SER A C 1
ATOM 665 O O . SER A 1 83 ? -3.437 2.017 10.278 1.00 98.50 83 SER A O 1
ATOM 667 N N . ILE A 1 84 ? -5.237 3.193 9.640 1.00 98.75 84 ILE A N 1
ATOM 668 C CA . ILE A 1 84 ? -6.194 2.084 9.766 1.00 98.75 84 ILE A CA 1
ATOM 669 C C . ILE A 1 84 ? -5.864 0.989 8.749 1.00 98.75 84 ILE A C 1
ATOM 671 O O . ILE A 1 84 ? -5.869 -0.188 9.103 1.00 98.75 84 ILE A O 1
ATOM 675 N N . ALA A 1 85 ? -5.554 1.369 7.510 1.00 98.56 85 ALA A N 1
ATOM 676 C CA . ALA A 1 85 ? -5.173 0.435 6.460 1.00 98.56 85 ALA A CA 1
ATOM 677 C C . ALA A 1 85 ? -3.918 -0.366 6.848 1.00 98.56 85 ALA A C 1
ATOM 679 O O . ALA A 1 85 ? -3.931 -1.593 6.809 1.00 98.56 85 ALA A O 1
ATOM 680 N N . ALA A 1 86 ? -2.901 0.310 7.395 1.00 98.56 86 ALA A N 1
ATOM 681 C CA . ALA A 1 86 ? -1.701 -0.339 7.920 1.00 98.56 86 ALA A CA 1
ATOM 682 C C . ALA A 1 86 ? -1.994 -1.354 9.043 1.00 98.56 86 ALA A C 1
ATOM 684 O O . ALA A 1 86 ? -1.314 -2.370 9.138 1.00 98.56 86 ALA A O 1
ATOM 685 N N . GLN A 1 87 ? -3.012 -1.135 9.885 1.00 98.62 87 GLN A N 1
ATOM 686 C CA . GLN A 1 87 ? -3.418 -2.153 10.864 1.00 98.62 87 GLN A CA 1
ATOM 687 C C . GLN A 1 87 ? -4.084 -3.366 10.202 1.00 98.62 87 GLN A C 1
ATOM 689 O O . GLN A 1 87 ? -3.848 -4.498 10.619 1.00 98.62 87 GLN A O 1
ATOM 694 N N . TYR A 1 88 ? -4.890 -3.157 9.161 1.00 98.62 88 TYR A N 1
ATOM 695 C CA . TYR A 1 88 ? -5.491 -4.258 8.406 1.00 98.62 88 TYR A CA 1
ATOM 696 C C . TYR A 1 88 ? -4.456 -5.069 7.618 1.00 98.62 88 TYR A C 1
ATOM 698 O O . TYR A 1 88 ? -4.540 -6.294 7.604 1.00 98.62 88 TYR A O 1
ATOM 706 N N . GLU A 1 89 ? -3.432 -4.415 7.076 1.00 98.31 89 GLU A N 1
ATOM 707 C CA . GLU A 1 89 ? -2.2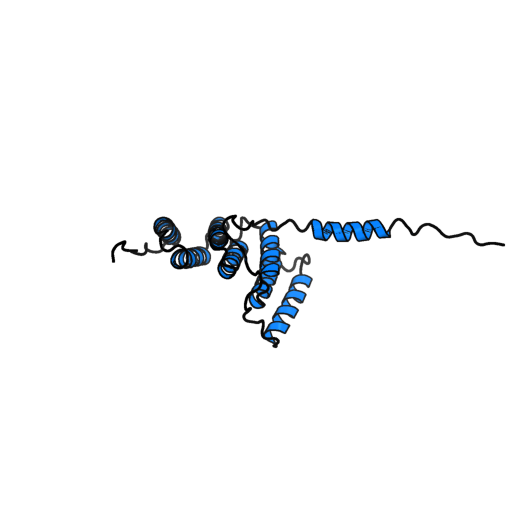43 -5.042 6.486 1.00 98.31 89 GLU A CA 1
ATOM 708 C C . GLU A 1 89 ? -1.533 -5.970 7.495 1.00 98.31 89 GLU A C 1
ATOM 710 O O . GLU A 1 89 ? -1.207 -7.120 7.192 1.00 98.31 89 GLU A O 1
ATOM 715 N N . LEU A 1 90 ? -1.359 -5.521 8.746 1.00 97.81 90 LEU A N 1
ATOM 716 C CA . LEU A 1 90 ? -0.774 -6.335 9.823 1.00 97.81 90 LEU A CA 1
ATOM 717 C C . LEU A 1 90 ? -1.634 -7.557 10.185 1.00 97.81 90 LEU A C 1
ATOM 719 O O . LEU A 1 90 ? -1.095 -8.607 10.542 1.00 97.81 90 LEU A O 1
ATOM 723 N N . LEU A 1 91 ? -2.957 -7.429 10.078 1.00 98.00 91 LEU A N 1
ATOM 724 C CA . LEU A 1 91 ? -3.931 -8.503 10.300 1.00 98.00 91 LEU A CA 1
ATOM 725 C C . LEU A 1 91 ? -4.146 -9.391 9.066 1.00 98.00 91 LEU A C 1
ATOM 727 O O . LEU A 1 91 ? -4.786 -10.437 9.169 1.00 98.00 91 LEU A O 1
ATOM 731 N N . GLY A 1 92 ? -3.616 -8.999 7.909 1.00 97.69 92 GLY A N 1
ATOM 732 C CA . GLY A 1 92 ? -3.806 -9.712 6.654 1.00 97.69 92 GLY A CA 1
ATOM 733 C C . GLY A 1 92 ? -5.215 -9.616 6.071 1.00 97.69 92 GLY A C 1
ATOM 734 O O . GLY A 1 92 ? -5.586 -10.472 5.275 1.00 97.69 92 GLY A O 1
ATOM 735 N N . ASP A 1 93 ? -6.002 -8.615 6.474 1.00 98.19 93 ASP A N 1
ATOM 736 C CA . ASP A 1 93 ? -7.308 -8.298 5.878 1.00 98.19 93 ASP A CA 1
ATOM 737 C C . ASP A 1 93 ? -7.095 -7.308 4.727 1.00 98.19 93 ASP A C 1
ATOM 739 O O . ASP A 1 93 ? -7.269 -6.090 4.857 1.00 98.19 93 ASP A O 1
ATOM 743 N N . GLY A 1 94 ? -6.659 -7.834 3.582 1.00 97.88 94 GLY A N 1
ATOM 744 C CA . GLY A 1 94 ? -6.323 -7.007 2.427 1.00 97.88 94 GLY A CA 1
ATOM 745 C C . GLY A 1 94 ? -7.535 -6.328 1.800 1.00 97.88 94 GLY A C 1
ATOM 746 O O . GLY A 1 94 ? -7.388 -5.299 1.144 1.00 97.88 94 GLY A O 1
ATOM 747 N N . LYS A 1 95 ? -8.754 -6.842 2.021 1.00 97.12 95 LYS A N 1
ATOM 748 C CA . LYS A 1 95 ? -9.970 -6.174 1.541 1.00 97.12 95 LYS A CA 1
ATOM 749 C C . LYS A 1 95 ? -10.178 -4.853 2.276 1.00 97.12 95 LYS A C 1
ATOM 751 O O . LYS A 1 95 ? -10.433 -3.830 1.639 1.00 97.12 95 LYS A O 1
ATOM 756 N N . ARG A 1 96 ? -10.075 -4.856 3.608 1.00 97.81 96 ARG A N 1
ATOM 757 C CA . ARG A 1 96 ? -10.205 -3.630 4.403 1.00 97.81 96 ARG A CA 1
ATOM 758 C C . ARG A 1 96 ? -9.031 -2.689 4.191 1.00 97.81 96 ARG A C 1
ATOM 760 O O . ARG A 1 96 ? -9.267 -1.487 4.100 1.00 97.81 96 ARG A O 1
ATOM 767 N N . ASP A 1 97 ? -7.812 -3.212 4.072 1.00 98.44 97 ASP A N 1
ATOM 768 C CA . ASP A 1 97 ? -6.640 -2.414 3.697 1.00 98.44 97 ASP A CA 1
ATOM 769 C C . ASP A 1 97 ? -6.913 -1.649 2.387 1.00 98.44 97 ASP A C 1
ATOM 771 O O . ASP A 1 97 ? -6.929 -0.416 2.368 1.00 98.44 97 ASP A O 1
ATOM 775 N N . TYR A 1 98 ? -7.327 -2.362 1.333 1.00 98.12 98 TYR A N 1
ATOM 776 C CA . TYR A 1 98 ? -7.719 -1.770 0.053 1.00 98.12 98 TYR A CA 1
ATOM 777 C C . TYR A 1 98 ? -8.801 -0.696 0.201 1.00 98.12 98 TYR A C 1
ATOM 779 O O . TYR A 1 98 ? -8.647 0.408 -0.320 1.00 98.12 98 TYR A O 1
ATOM 787 N N . GLU A 1 99 ? -9.892 -0.982 0.915 1.00 96.69 99 GLU A N 1
ATOM 788 C CA . GLU A 1 99 ? -10.982 -0.022 1.136 1.00 96.69 99 GLU A CA 1
ATOM 789 C C . GLU A 1 99 ? -10.497 1.269 1.814 1.00 96.69 99 GLU A C 1
ATOM 791 O O . GLU A 1 99 ? -10.883 2.367 1.404 1.00 96.69 99 GLU A O 1
ATOM 796 N N . TYR A 1 100 ? -9.659 1.159 2.848 1.00 97.75 100 TYR A N 1
ATOM 797 C CA . TYR A 1 100 ? -9.163 2.314 3.594 1.00 97.75 100 TYR A CA 1
ATOM 798 C C . TYR A 1 100 ? -8.107 3.107 2.821 1.00 97.75 100 TYR A C 1
ATOM 800 O O . TYR A 1 100 ? -8.169 4.338 2.820 1.00 97.75 100 TYR A O 1
ATOM 808 N N . LEU A 1 101 ? -7.220 2.443 2.078 1.00 98.38 101 LEU A N 1
ATOM 809 C CA . LEU A 1 101 ? -6.327 3.124 1.138 1.00 98.38 101 LEU A CA 1
ATOM 810 C C . LEU A 1 101 ? -7.123 3.865 0.059 1.00 98.38 101 LEU A C 1
ATOM 812 O O . LEU A 1 101 ? -6.821 5.013 -0.248 1.00 98.38 101 LEU A O 1
ATOM 816 N N . GLY A 1 102 ? -8.201 3.268 -0.455 1.00 97.25 102 GLY A N 1
ATOM 817 C CA . GLY A 1 102 ? -9.111 3.932 -1.389 1.00 97.25 102 GLY A CA 1
ATOM 818 C C . GLY A 1 102 ? -9.732 5.208 -0.822 1.00 97.25 102 GLY A C 1
ATOM 819 O O . GLY A 1 102 ? -9.785 6.229 -1.506 1.00 97.25 102 GLY A O 1
ATOM 820 N N . LYS A 1 103 ? -10.152 5.184 0.448 1.00 96.06 103 LYS A N 1
ATOM 821 C CA . LYS A 1 103 ? -10.658 6.378 1.143 1.00 96.06 103 LYS A CA 1
ATOM 822 C C . LYS A 1 103 ? -9.592 7.458 1.296 1.00 96.06 103 LYS A C 1
ATOM 824 O O . LYS A 1 103 ? -9.903 8.627 1.089 1.00 96.06 103 LYS A O 1
ATOM 829 N N . ALA A 1 104 ? -8.350 7.087 1.610 1.00 97.00 104 ALA A N 1
ATOM 830 C CA . ALA A 1 104 ? -7.241 8.038 1.650 1.00 97.00 104 ALA A CA 1
ATOM 831 C C . ALA A 1 104 ? -7.023 8.696 0.275 1.00 97.00 104 ALA A C 1
ATOM 833 O O . ALA A 1 104 ? -6.940 9.917 0.187 1.00 97.00 104 ALA A O 1
ATOM 834 N N . LEU A 1 105 ? -7.049 7.910 -0.804 1.00 96.31 105 LEU A N 1
ATOM 835 C CA . LEU A 1 105 ? -6.872 8.398 -2.177 1.00 96.31 105 LEU A CA 1
ATOM 836 C C . LEU A 1 105 ? -8.003 9.315 -2.670 1.00 96.31 105 LEU A C 1
ATOM 838 O O . LEU A 1 105 ? -7.763 10.176 -3.513 1.00 96.31 105 LEU A O 1
ATOM 842 N N . ILE A 1 106 ? -9.225 9.154 -2.152 1.00 95.00 106 ILE A N 1
ATOM 843 C CA . ILE A 1 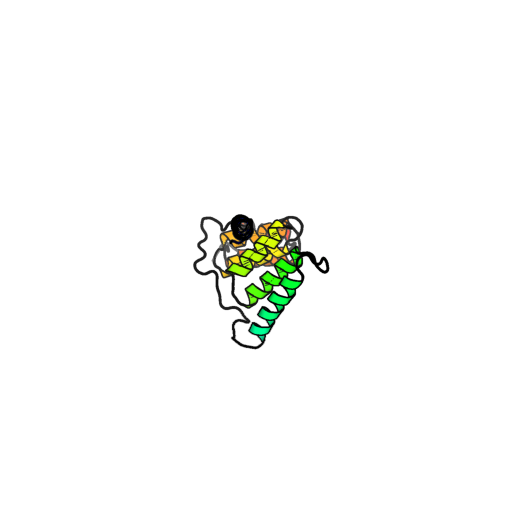106 ? -10.329 10.093 -2.413 1.00 95.00 106 ILE A CA 1
ATOM 844 C C . ILE A 1 106 ? -10.039 11.464 -1.791 1.00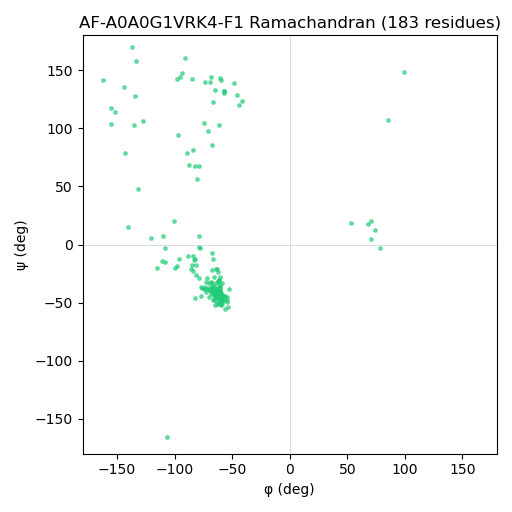 95.00 106 ILE A C 1
ATOM 846 O O . ILE A 1 106 ? -10.389 12.483 -2.381 1.00 95.00 106 ILE A O 1
ATOM 850 N N . LEU A 1 107 ? -9.430 11.493 -0.602 1.00 93.62 107 LEU A N 1
ATOM 851 C CA . LEU A 1 107 ? -9.119 12.741 0.097 1.00 93.62 107 LEU A CA 1
ATOM 852 C C . LEU A 1 107 ? -7.904 13.447 -0.501 1.00 93.62 107 LEU A C 1
ATOM 854 O O . LEU A 1 107 ? -7.926 14.665 -0.666 1.00 93.62 107 LEU A O 1
ATOM 858 N N . ASP A 1 108 ? -6.850 12.690 -0.793 1.00 91.31 108 ASP A N 1
ATOM 859 C CA . ASP A 1 108 ? -5.619 13.218 -1.362 1.00 91.31 108 ASP A CA 1
ATOM 860 C C . ASP A 1 108 ? -4.871 12.124 -2.131 1.00 91.31 108 ASP A C 1
ATOM 862 O O . ASP A 1 108 ? -4.251 11.234 -1.551 1.00 91.31 108 ASP A O 1
ATOM 866 N N . SER A 1 109 ? -4.946 12.180 -3.458 1.00 91.75 109 SER A N 1
ATOM 867 C CA . SER A 1 109 ? -4.196 11.289 -4.350 1.00 91.75 109 SER A CA 1
ATOM 868 C C . SER A 1 109 ? -3.064 11.990 -5.097 1.00 91.75 109 SER A C 1
ATOM 870 O O . SER A 1 109 ? -2.335 11.325 -5.833 1.00 91.75 109 SER A O 1
ATOM 872 N N . GLU A 1 110 ? -2.905 13.303 -4.933 1.00 91.25 110 GLU A N 1
ATOM 873 C CA . GLU A 1 110 ? -2.006 14.107 -5.769 1.00 91.25 110 GLU A CA 1
ATOM 874 C C . GLU A 1 110 ? -0.838 14.714 -4.996 1.00 91.25 110 GLU A C 1
ATOM 876 O O . GLU A 1 110 ? 0.155 15.065 -5.623 1.00 91.25 110 GLU A O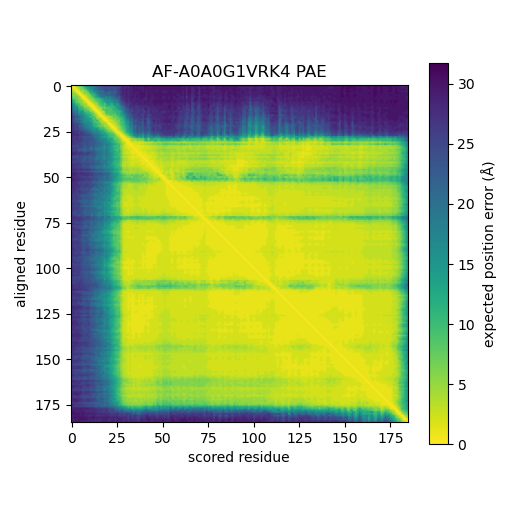 1
ATOM 881 N N . LYS A 1 111 ? -0.925 14.844 -3.665 1.00 88.12 111 LYS A N 1
ATOM 882 C CA . LYS A 1 111 ? 0.107 15.539 -2.872 1.00 88.12 111 LYS A CA 1
ATOM 883 C C . LYS A 1 111 ? 0.928 14.623 -1.978 1.00 88.12 111 LYS A C 1
ATOM 885 O O . LYS A 1 111 ? 1.939 15.056 -1.433 1.00 88.12 111 LYS A O 1
ATOM 890 N N . THR A 1 112 ? 0.475 13.389 -1.769 1.00 91.88 112 THR A N 1
ATOM 891 C CA . THR A 1 112 ? 1.116 12.435 -0.859 1.00 91.88 112 THR A CA 1
ATOM 892 C C . THR A 1 112 ? 1.230 11.066 -1.518 1.00 91.88 112 THR A C 1
ATOM 894 O O . THR A 1 112 ? 0.252 10.504 -2.018 1.00 91.88 112 THR A O 1
ATOM 897 N N . GLY A 1 113 ? 2.438 10.502 -1.520 1.00 95.75 113 GLY A N 1
ATOM 898 C CA . GLY A 1 113 ? 2.701 9.217 -2.169 1.00 95.75 113 GLY A CA 1
ATOM 899 C C . GLY A 1 113 ? 2.336 8.003 -1.312 1.00 95.75 113 GLY A C 1
ATOM 900 O O . GLY A 1 113 ? 2.266 6.889 -1.828 1.00 95.75 113 GLY A O 1
ATOM 901 N N . LEU A 1 114 ? 2.077 8.189 -0.015 1.00 97.94 114 LEU A N 1
ATOM 902 C CA . LEU A 1 114 ? 2.026 7.095 0.958 1.00 97.94 114 LEU A CA 1
ATOM 903 C C . LEU A 1 114 ? 0.871 6.111 0.715 1.00 97.94 114 LEU A C 1
ATOM 905 O O . LEU A 1 114 ? 1.089 4.900 0.704 1.00 97.94 114 LEU A O 1
ATOM 909 N N . ALA A 1 115 ? -0.347 6.606 0.475 1.00 98.00 115 ALA A N 1
ATOM 910 C CA . ALA A 1 115 ? -1.489 5.745 0.162 1.00 98.00 115 ALA A CA 1
ATOM 911 C C . ALA A 1 115 ? -1.284 4.968 -1.152 1.00 98.00 115 ALA A C 1
ATOM 913 O O . ALA A 1 115 ? -1.618 3.787 -1.226 1.00 98.00 115 ALA A O 1
ATOM 914 N N . TRP A 1 116 ? -0.680 5.596 -2.169 1.00 98.50 116 TRP A N 1
ATOM 915 C CA . TRP A 1 116 ? -0.319 4.924 -3.421 1.00 98.50 116 TRP A CA 1
ATOM 916 C C . TRP A 1 116 ? 0.754 3.856 -3.221 1.00 98.50 116 TRP A C 1
ATOM 918 O O . TRP A 1 116 ? 0.631 2.753 -3.748 1.00 98.50 116 TRP A O 1
ATOM 928 N N . HIS A 1 117 ? 1.784 4.158 -2.435 1.00 98.62 117 HIS A N 1
ATOM 929 C CA . HIS A 1 117 ? 2.842 3.215 -2.101 1.00 98.62 117 HIS A CA 1
ATOM 930 C C . HIS A 1 117 ? 2.284 1.987 -1.370 1.00 98.62 117 HIS A C 1
ATOM 932 O O . HIS A 1 117 ? 2.559 0.855 -1.769 1.00 98.62 117 HIS A O 1
ATOM 938 N N . ASN A 1 118 ? 1.451 2.202 -0.349 1.00 98.69 118 ASN A N 1
ATOM 939 C CA . ASN A 1 118 ? 0.825 1.112 0.397 1.00 98.69 118 ASN A CA 1
ATOM 940 C C . ASN A 1 118 ? -0.132 0.307 -0.492 1.00 98.69 118 ASN A C 1
ATOM 942 O O . ASN A 1 118 ? -0.139 -0.918 -0.419 1.00 98.69 118 ASN A O 1
ATOM 946 N N . MET A 1 119 ? -0.857 0.966 -1.404 1.00 98.62 119 MET A N 1
ATOM 947 C CA . MET A 1 119 ? -1.671 0.280 -2.412 1.00 98.62 119 MET A CA 1
ATOM 948 C C . MET A 1 119 ? -0.804 -0.606 -3.312 1.00 98.62 119 MET A C 1
ATOM 950 O O . MET A 1 119 ? -1.180 -1.738 -3.595 1.00 98.62 119 MET A O 1
ATOM 954 N N . GLY A 1 120 ? 0.379 -0.132 -3.716 1.00 98.44 120 GLY A N 1
ATOM 955 C CA . GLY A 1 120 ? 1.351 -0.920 -4.475 1.00 98.44 120 GLY A CA 1
ATOM 956 C C . GLY A 1 120 ? 1.808 -2.169 -3.726 1.00 98.44 120 GLY A C 1
ATOM 957 O O . GLY A 1 120 ? 1.745 -3.265 -4.279 1.00 98.44 120 GLY A O 1
ATOM 958 N N . LYS A 1 121 ? 2.183 -2.026 -2.449 1.00 98.62 121 LYS A N 1
ATOM 959 C CA . LYS A 1 121 ? 2.564 -3.154 -1.581 1.00 98.62 121 LYS A CA 1
ATOM 960 C C . LYS A 1 121 ? 1.428 -4.161 -1.400 1.00 98.62 121 LYS A C 1
ATOM 962 O O . LYS A 1 121 ? 1.671 -5.363 -1.481 1.00 98.62 121 LYS A O 1
ATOM 967 N N . LEU A 1 122 ? 0.201 -3.685 -1.196 1.00 98.62 122 LEU A N 1
ATOM 968 C CA . LEU A 1 122 ? -0.968 -4.548 -1.083 1.00 98.62 122 LEU A CA 1
ATOM 969 C C . LEU A 1 122 ? -1.201 -5.318 -2.388 1.00 98.62 122 LEU A C 1
ATOM 971 O O . LEU A 1 122 ? -1.297 -6.540 -2.370 1.00 98.62 122 LEU A O 1
ATOM 975 N N . MET A 1 123 ? -1.236 -4.633 -3.533 1.00 98.62 123 MET A N 1
ATOM 976 C CA . MET A 1 123 ? -1.437 -5.289 -4.829 1.00 98.62 123 MET A CA 1
ATOM 977 C C . MET A 1 123 ? -0.328 -6.302 -5.143 1.00 98.62 123 MET A C 1
ATOM 979 O O . MET A 1 123 ? -0.621 -7.384 -5.647 1.00 98.62 123 MET A O 1
ATOM 983 N N . GLU A 1 124 ? 0.925 -5.998 -4.793 1.00 98.38 124 GLU A N 1
ATOM 984 C CA . GLU A 1 124 ? 2.053 -6.926 -4.910 1.00 98.38 124 GLU A CA 1
ATOM 985 C C . GLU A 1 124 ? 1.796 -8.212 -4.108 1.00 98.38 124 GLU A C 1
ATOM 987 O O . GLU A 1 124 ? 1.919 -9.310 -4.653 1.00 98.38 124 GLU A O 1
ATOM 992 N N . LYS A 1 125 ? 1.372 -8.093 -2.842 1.00 97.81 125 LYS A N 1
ATOM 993 C CA . LYS A 1 125 ? 1.024 -9.246 -1.993 1.00 97.81 125 LYS A CA 1
ATOM 994 C C . LYS A 1 125 ? -0.139 -10.064 -2.545 1.00 97.81 125 LYS A C 1
ATOM 996 O O . LYS A 1 125 ? -0.137 -11.286 -2.427 1.00 97.81 125 LYS A O 1
ATOM 1001 N N . LEU A 1 126 ? -1.122 -9.397 -3.146 1.00 97.81 126 LEU A N 1
ATOM 1002 C CA . LEU A 1 126 ? -2.290 -10.036 -3.756 1.00 97.81 126 LEU A CA 1
ATOM 1003 C C . LEU A 1 126 ? -1.986 -10.660 -5.131 1.00 97.81 126 LEU A C 1
ATOM 1005 O O . LEU A 1 126 ? -2.873 -11.270 -5.731 1.00 97.81 126 LEU A O 1
ATOM 1009 N N . GLY A 1 127 ? -0.756 -10.515 -5.638 1.00 97.88 127 GLY A N 1
ATOM 1010 C CA . GLY A 1 127 ? -0.345 -11.006 -6.955 1.00 97.88 127 GLY A CA 1
ATOM 1011 C C . GLY A 1 127 ? -0.897 -10.189 -8.128 1.00 97.88 127 GLY A C 1
ATOM 1012 O O . GLY A 1 127 ? -0.828 -10.640 -9.268 1.00 97.88 127 GLY A O 1
ATOM 1013 N N . ALA A 1 128 ? -1.451 -9.003 -7.865 1.00 98.25 128 ALA A N 1
ATOM 1014 C CA . ALA A 1 128 ? -1.947 -8.068 -8.871 1.00 98.25 128 ALA A CA 1
ATOM 1015 C C . ALA A 1 128 ? -0.805 -7.147 -9.333 1.00 98.25 128 ALA A C 1
ATOM 1017 O O . ALA A 1 128 ? -0.751 -5.962 -8.990 1.00 98.25 128 ALA A O 1
ATOM 1018 N N . TYR A 1 129 ? 0.172 -7.718 -10.039 1.00 98.31 129 TYR A N 1
ATOM 1019 C CA . TYR A 1 129 ? 1.442 -7.047 -10.315 1.00 98.31 129 TYR A CA 1
ATOM 1020 C C . TYR A 1 129 ? 1.305 -5.834 -11.242 1.00 98.31 129 TYR A C 1
ATOM 1022 O O . TYR A 1 129 ? 2.006 -4.842 -11.046 1.00 98.31 129 TYR A O 1
ATOM 1030 N N . GLU A 1 130 ? 0.384 -5.837 -12.204 1.00 98.19 130 GLU A N 1
ATOM 1031 C CA . GLU A 1 130 ? 0.195 -4.658 -13.061 1.00 98.19 130 GLU A CA 1
ATOM 1032 C C . GLU A 1 130 ? -0.431 -3.490 -12.290 1.00 98.19 130 GLU A C 1
ATOM 1034 O O . GLU A 1 130 ? -0.006 -2.338 -12.404 1.00 98.19 130 GLU A O 1
ATOM 1039 N N . SER A 1 131 ? -1.376 -3.791 -11.406 1.00 98.44 131 SER A N 1
ATOM 1040 C CA . SER A 1 131 ? -1.960 -2.837 -10.466 1.00 98.44 131 SER A CA 1
ATOM 1041 C C . SER A 1 131 ? -0.893 -2.297 -9.512 1.00 98.44 131 SER A C 1
ATOM 1043 O O . SER A 1 131 ? -0.790 -1.084 -9.321 1.00 98.44 131 SER A O 1
ATOM 1045 N N . ALA A 1 132 ? -0.038 -3.164 -8.965 1.00 98.69 132 ALA A N 1
ATOM 1046 C CA . ALA A 1 132 ? 1.073 -2.748 -8.115 1.00 98.69 132 ALA A CA 1
ATOM 1047 C C . ALA A 1 132 ? 2.020 -1.784 -8.847 1.00 98.69 132 ALA A C 1
ATOM 1049 O O . ALA A 1 132 ? 2.332 -0.711 -8.323 1.00 98.69 132 ALA A O 1
ATOM 1050 N N . ARG A 1 133 ? 2.395 -2.106 -10.095 1.00 98.12 133 ARG A N 1
ATOM 1051 C CA . ARG A 1 133 ? 3.224 -1.251 -10.959 1.00 98.12 133 ARG A CA 1
ATOM 1052 C C . ARG A 1 133 ? 2.625 0.146 -11.121 1.00 98.12 133 ARG A C 1
ATOM 1054 O O . ARG A 1 133 ? 3.326 1.146 -10.945 1.00 98.12 133 ARG A O 1
ATOM 1061 N N . ILE A 1 134 ? 1.324 0.221 -11.413 1.00 97.62 134 ILE A N 1
ATOM 1062 C CA . ILE A 1 134 ? 0.596 1.490 -11.560 1.00 97.62 134 ILE A CA 1
ATOM 1063 C C . ILE A 1 134 ? 0.601 2.273 -10.244 1.00 97.62 134 ILE A C 1
ATOM 1065 O O . ILE A 1 134 ? 0.866 3.477 -10.254 1.00 97.62 134 ILE A O 1
ATOM 1069 N N . ALA A 1 135 ? 0.318 1.615 -9.120 1.00 98.44 135 ALA A N 1
ATOM 1070 C CA . ALA A 1 135 ? 0.254 2.259 -7.813 1.00 98.44 135 ALA A CA 1
ATOM 1071 C C . ALA A 1 135 ? 1.619 2.826 -7.382 1.00 98.44 135 ALA A C 1
ATOM 1073 O O . ALA A 1 135 ? 1.691 3.998 -7.013 1.00 98.44 135 ALA A O 1
ATOM 1074 N N . PHE A 1 136 ? 2.718 2.078 -7.536 1.00 98.31 136 PHE A N 1
ATOM 1075 C CA . PHE A 1 136 ? 4.064 2.606 -7.266 1.00 98.31 136 PHE A CA 1
ATOM 1076 C C . PHE A 1 136 ? 4.418 3.796 -8.162 1.00 98.31 136 PHE A C 1
ATOM 1078 O O . PHE A 1 136 ? 4.946 4.797 -7.678 1.00 98.31 136 PHE A O 1
ATOM 1085 N N . GLY A 1 137 ? 4.073 3.736 -9.452 1.00 96.81 137 GLY A N 1
ATOM 1086 C CA . GLY A 1 137 ? 4.262 4.870 -10.357 1.00 96.81 137 GLY A CA 1
ATOM 1087 C C . GLY A 1 137 ? 3.461 6.108 -9.934 1.00 96.81 137 GLY A C 1
ATOM 1088 O O . GLY A 1 137 ? 3.951 7.231 -10.042 1.00 96.81 137 GLY A O 1
ATOM 1089 N N . ARG A 1 138 ? 2.239 5.927 -9.413 1.00 97.38 138 ARG A N 1
ATOM 1090 C CA . ARG A 1 138 ? 1.426 7.030 -8.875 1.00 97.38 138 ARG A CA 1
ATOM 1091 C C . ARG A 1 138 ? 1.986 7.602 -7.574 1.00 97.38 138 ARG A C 1
ATOM 1093 O O . ARG A 1 138 ? 1.896 8.811 -7.395 1.00 97.38 138 ARG A O 1
ATOM 1100 N N . ALA A 1 139 ? 2.612 6.786 -6.724 1.00 98.06 139 ALA A N 1
ATOM 1101 C CA . ALA A 1 139 ? 3.268 7.268 -5.507 1.00 98.06 139 ALA A CA 1
ATOM 1102 C C . ALA A 1 139 ? 4.352 8.306 -5.829 1.00 98.06 139 ALA A C 1
ATOM 1104 O O . ALA A 1 139 ? 4.336 9.395 -5.267 1.00 98.06 139 ALA A O 1
ATOM 1105 N N . ILE A 1 140 ? 5.214 8.003 -6.805 1.00 96.88 140 ILE A N 1
ATOM 1106 C CA . ILE A 1 140 ? 6.282 8.903 -7.272 1.00 96.88 140 ILE A CA 1
ATOM 1107 C C . ILE A 1 140 ? 5.716 10.174 -7.915 1.00 96.88 140 ILE A C 1
ATOM 1109 O O . ILE A 1 140 ? 6.254 11.260 -7.714 1.00 96.88 140 ILE A O 1
ATOM 1113 N N . LYS A 1 141 ? 4.630 10.049 -8.691 1.00 96.06 141 LYS A N 1
ATOM 1114 C CA . LYS A 1 141 ? 3.966 11.203 -9.320 1.00 96.06 141 LYS A CA 1
ATOM 1115 C C . LYS A 1 141 ? 3.347 12.151 -8.296 1.00 96.06 141 LYS A C 1
ATOM 1117 O O . LYS A 1 141 ? 3.407 13.356 -8.505 1.00 96.06 141 LYS A O 1
ATOM 1122 N N . ALA A 1 142 ? 2.742 11.612 -7.238 1.00 96.31 142 ALA A N 1
ATOM 1123 C CA . ALA A 1 142 ? 2.147 12.410 -6.170 1.00 96.31 142 ALA A CA 1
ATOM 1124 C C . ALA A 1 142 ? 3.218 13.055 -5.278 1.00 96.31 142 ALA A C 1
ATOM 1126 O O . ALA A 1 142 ? 3.079 14.192 -4.841 1.00 96.31 142 ALA A O 1
ATOM 1127 N N . GLU A 1 143 ? 4.305 12.333 -5.010 1.00 95.81 143 GLU A N 1
ATOM 1128 C CA . GLU A 1 143 ? 5.387 12.797 -4.155 1.00 95.81 143 GLU A CA 1
ATOM 1129 C C . GLU A 1 143 ? 6.702 12.134 -4.581 1.00 95.81 143 GLU A C 1
ATOM 1131 O O . GLU A 1 143 ? 6.888 10.929 -4.433 1.00 95.81 143 GLU A O 1
ATOM 1136 N N . ALA A 1 144 ? 7.656 12.911 -5.091 1.00 94.44 144 ALA A N 1
ATOM 1137 C CA . ALA A 1 144 ? 8.947 12.392 -5.538 1.00 94.44 144 ALA A CA 1
ATOM 1138 C C . ALA A 1 144 ? 9.904 12.138 -4.352 1.00 94.44 144 ALA A C 1
ATOM 1140 O O . ALA A 1 144 ? 10.914 12.823 -4.196 1.00 94.44 144 ALA A O 1
ATOM 1141 N N . ALA A 1 145 ? 9.589 11.155 -3.505 1.00 93.56 145 ALA A N 1
ATOM 1142 C CA . ALA A 1 145 ? 10.410 10.781 -2.353 1.00 93.56 145 ALA A CA 1
ATOM 1143 C C . ALA A 1 145 ? 11.326 9.574 -2.654 1.00 93.56 145 ALA A C 1
ATOM 1145 O O . ALA A 1 145 ? 10.882 8.615 -3.298 1.00 93.56 145 ALA A O 1
ATOM 1146 N N . PRO A 1 146 ? 12.575 9.540 -2.133 1.00 93.50 146 PRO A N 1
ATOM 1147 C CA . PRO A 1 146 ? 13.515 8.437 -2.371 1.00 93.50 146 PRO A CA 1
ATOM 1148 C C . PRO A 1 146 ? 12.953 7.044 -2.054 1.00 93.50 146 PRO A C 1
ATOM 1150 O O . PRO A 1 146 ? 13.192 6.095 -2.797 1.00 93.50 146 PRO A O 1
ATOM 1153 N N . VAL A 1 147 ? 12.161 6.918 -0.984 1.00 94.19 147 VAL A N 1
ATOM 1154 C CA . VAL A 1 147 ? 11.562 5.638 -0.571 1.00 94.19 147 VAL A CA 1
ATOM 1155 C C . VAL A 1 147 ? 10.639 5.039 -1.639 1.00 94.19 147 VAL A C 1
ATOM 1157 O O . VAL A 1 147 ? 10.627 3.820 -1.824 1.00 94.19 147 VAL A O 1
ATOM 1160 N N . TYR A 1 148 ? 9.911 5.865 -2.395 1.00 97.00 148 TYR A N 1
ATOM 1161 C CA . TYR A 1 148 ? 8.998 5.370 -3.426 1.00 97.00 148 TYR A CA 1
ATOM 1162 C C . TYR A 1 148 ? 9.743 4.933 -4.682 1.00 97.00 148 TYR A C 1
ATOM 1164 O O . TYR A 1 148 ? 9.398 3.900 -5.252 1.00 97.00 148 TYR A O 1
ATOM 1172 N N . TYR A 1 149 ? 10.810 5.641 -5.060 1.00 95.81 149 TYR A N 1
ATOM 1173 C CA . TYR A 1 149 ? 11.701 5.187 -6.127 1.00 95.81 149 TYR A CA 1
ATOM 1174 C C . TYR A 1 149 ? 12.331 3.837 -5.793 1.00 95.81 149 TYR A C 1
ATOM 1176 O O . TYR A 1 149 ? 12.287 2.921 -6.608 1.00 95.81 149 TYR A O 1
ATOM 1184 N N . LEU A 1 150 ? 12.869 3.679 -4.580 1.00 96.12 150 LEU A N 1
ATOM 1185 C CA . LEU A 1 150 ? 13.470 2.416 -4.148 1.00 96.12 150 LEU A CA 1
ATOM 1186 C C . LEU A 1 150 ? 12.457 1.267 -4.157 1.00 96.12 150 LEU A C 1
ATOM 1188 O O . LEU A 1 150 ? 12.774 0.176 -4.627 1.00 96.12 150 LEU A O 1
ATOM 1192 N N . SER A 1 151 ? 11.233 1.526 -3.696 1.00 97.56 151 SER A N 1
ATOM 1193 C CA . SER A 1 151 ? 10.155 0.534 -3.704 1.00 97.56 151 SER A CA 1
ATOM 1194 C C . SER A 1 151 ? 9.763 0.136 -5.126 1.00 97.56 151 SER A C 1
ATOM 1196 O O . SER A 1 151 ? 9.671 -1.054 -5.420 1.00 97.56 151 SER A O 1
ATOM 1198 N N . GLN A 1 152 ? 9.612 1.108 -6.033 1.00 97.75 152 GLN A N 1
ATOM 1199 C CA . GLN A 1 152 ? 9.323 0.842 -7.442 1.00 97.75 152 GLN A CA 1
ATOM 1200 C C . GLN A 1 152 ? 10.454 0.051 -8.113 1.00 97.75 152 GLN A C 1
ATOM 1202 O O . GLN A 1 152 ? 10.178 -0.927 -8.798 1.00 97.75 152 GLN A O 1
ATOM 1207 N N . ILE A 1 153 ? 11.716 0.442 -7.911 1.00 96.75 153 ILE A N 1
ATOM 1208 C CA . ILE A 1 153 ? 12.880 -0.243 -8.495 1.00 96.75 153 ILE A CA 1
ATOM 1209 C C . ILE A 1 153 ? 12.947 -1.685 -7.997 1.00 96.75 153 ILE A C 1
ATOM 1211 O O . ILE A 1 153 ? 13.045 -2.598 -8.810 1.00 96.75 153 ILE A O 1
ATOM 1215 N N . SER A 1 154 ? 12.852 -1.895 -6.680 1.00 97.19 154 SER A N 1
ATOM 1216 C CA . SER A 1 154 ? 12.856 -3.235 -6.083 1.00 97.19 154 SER A CA 1
ATOM 1217 C C . SER A 1 154 ? 11.742 -4.105 -6.662 1.00 97.19 154 SER A C 1
ATOM 1219 O O . SER A 1 154 ? 11.973 -5.258 -7.013 1.00 97.19 154 SER A O 1
ATOM 1221 N N . PHE A 1 155 ? 10.539 -3.546 -6.783 1.00 98.31 155 PHE A N 1
ATOM 1222 C CA . PHE A 1 155 ? 9.390 -4.233 -7.352 1.00 98.31 155 PHE A CA 1
ATOM 1223 C C . PHE A 1 155 ? 9.600 -4.591 -8.834 1.00 98.31 155 PHE A C 1
ATOM 1225 O O . PHE A 1 155 ? 9.394 -5.738 -9.228 1.00 98.31 155 PHE A O 1
ATOM 1232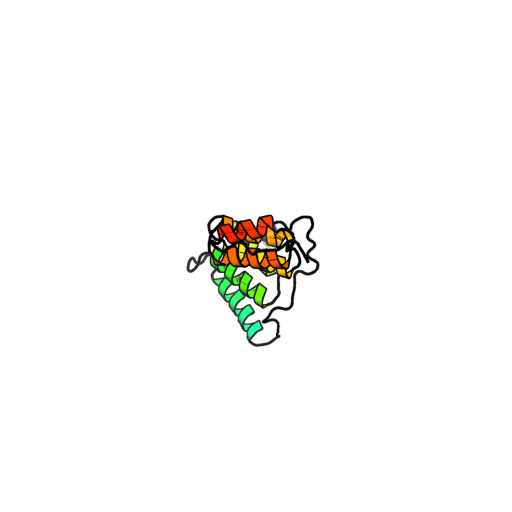 N N . LEU A 1 156 ? 10.041 -3.637 -9.658 1.00 97.44 156 LEU A N 1
ATOM 1233 C CA . LEU A 1 156 ? 10.277 -3.862 -11.086 1.00 97.44 156 LEU A CA 1
ATOM 1234 C C . LEU A 1 156 ? 11.385 -4.892 -11.319 1.00 97.44 156 LEU A C 1
ATOM 1236 O O . LEU A 1 156 ? 11.213 -5.784 -12.139 1.00 97.44 156 LEU A O 1
ATOM 1240 N N . GLU A 1 157 ? 12.489 -4.822 -10.573 1.00 95.69 157 GLU A N 1
ATOM 1241 C CA . GLU A 1 157 ? 13.573 -5.804 -10.684 1.00 95.69 157 GLU A CA 1
ATOM 1242 C C . GLU A 1 157 ? 13.111 -7.225 -10.321 1.00 95.69 157 GLU A C 1
ATOM 1244 O O . GLU A 1 157 ? 13.623 -8.190 -10.883 1.00 95.69 157 GLU A O 1
ATOM 1249 N N . GLN A 1 158 ? 12.144 -7.362 -9.411 1.00 97.44 158 GLN A N 1
ATOM 1250 C CA . GLN A 1 158 ? 11.632 -8.659 -8.978 1.00 97.44 158 GLN A CA 1
ATOM 1251 C C . GLN A 1 158 ? 10.576 -9.245 -9.926 1.00 97.44 158 GLN A C 1
ATOM 1253 O O . GLN A 1 158 ? 10.641 -10.431 -10.243 1.00 97.44 158 GLN A O 1
ATOM 1258 N N . TYR A 1 159 ? 9.596 -8.447 -10.357 1.00 97.56 159 TYR A N 1
ATOM 1259 C CA . TYR A 1 159 ? 8.420 -8.951 -11.086 1.00 97.56 159 TYR A CA 1
ATOM 1260 C C . TYR A 1 159 ? 8.408 -8.587 -12.575 1.00 97.56 159 TYR A C 1
ATOM 1262 O O . TYR A 1 159 ? 7.675 -9.203 -13.345 1.00 97.56 159 TYR A O 1
ATOM 1270 N N . PHE A 1 160 ? 9.239 -7.631 -12.995 1.00 96.31 160 PHE A N 1
ATOM 1271 C CA . PHE A 1 160 ? 9.390 -7.185 -14.384 1.00 96.31 160 PHE A CA 1
ATOM 1272 C C . PHE A 1 160 ? 10.873 -7.111 -14.800 1.00 96.31 160 PHE A C 1
ATOM 1274 O O . PHE A 1 160 ? 11.295 -6.108 -15.378 1.00 96.31 160 PHE A O 1
ATOM 1281 N N . PRO A 1 161 ? 11.701 -8.145 -14.535 1.00 94.81 161 PRO A N 1
ATOM 1282 C CA . PRO A 1 161 ? 13.154 -8.064 -14.727 1.00 94.81 161 PRO A CA 1
ATOM 1283 C C . PRO A 1 161 ? 13.569 -7.810 -16.184 1.00 94.81 161 PRO A C 1
ATOM 1285 O O . PRO A 1 161 ? 14.655 -7.294 -16.440 1.00 94.81 161 PRO A O 1
ATOM 1288 N N . THR A 1 162 ? 12.709 -8.163 -17.142 1.00 94.44 162 THR A N 1
ATOM 1289 C CA . THR A 1 162 ? 12.932 -7.945 -18.575 1.00 94.44 162 THR A CA 1
ATOM 1290 C C . THR A 1 162 ? 12.561 -6.533 -19.036 1.00 94.44 162 THR A C 1
ATOM 1292 O O . THR A 1 162 ? 12.979 -6.130 -20.122 1.00 94.44 162 THR A O 1
ATOM 1295 N N . ASP A 1 163 ? 11.853 -5.745 -18.218 1.00 93.19 163 ASP A N 1
ATOM 1296 C CA . ASP A 1 163 ? 11.529 -4.335 -18.478 1.00 93.19 163 ASP A CA 1
ATOM 1297 C C . ASP A 1 163 ? 12.724 -3.427 -18.128 1.00 93.19 163 ASP A C 1
ATOM 1299 O O . ASP A 1 163 ? 12.687 -2.527 -17.282 1.00 93.19 163 ASP A O 1
ATOM 1303 N N . THR A 1 164 ? 13.857 -3.727 -18.766 1.00 92.06 164 THR A N 1
ATOM 1304 C CA . THR A 1 164 ? 15.158 -3.106 -18.485 1.00 92.06 164 THR A CA 1
ATOM 1305 C C . THR A 1 164 ? 15.148 -1.600 -18.741 1.00 92.06 164 THR A C 1
ATOM 1307 O O . THR A 1 164 ? 15.840 -0.853 -18.045 1.00 92.06 164 THR A O 1
ATOM 1310 N N . ALA A 1 165 ? 14.335 -1.137 -19.694 1.00 92.06 165 ALA A N 1
ATOM 1311 C CA . ALA A 1 165 ? 14.159 0.276 -19.997 1.00 92.06 165 ALA A CA 1
ATOM 1312 C C . ALA A 1 165 ? 13.511 1.023 -18.823 1.00 92.06 165 ALA A C 1
ATOM 1314 O O . ALA A 1 165 ? 14.087 2.003 -18.344 1.00 92.06 165 ALA A O 1
ATOM 1315 N N . THR A 1 166 ? 12.376 0.537 -18.305 1.00 90.94 166 THR A N 1
ATOM 1316 C CA . THR A 1 166 ? 11.694 1.176 -17.171 1.00 90.94 166 THR A CA 1
ATOM 1317 C C . THR A 1 166 ? 12.507 1.067 -15.882 1.00 90.94 166 THR A C 1
ATOM 1319 O O . THR A 1 166 ? 12.576 2.035 -15.127 1.00 90.94 166 THR A O 1
ATOM 1322 N N . ILE A 1 167 ? 13.209 -0.048 -15.642 1.00 92.75 167 ILE A N 1
ATOM 1323 C CA . ILE A 1 167 ? 14.129 -0.165 -14.495 1.00 92.75 167 ILE A CA 1
ATOM 1324 C C . ILE A 1 167 ? 15.250 0.880 -14.591 1.00 92.75 167 ILE A C 1
ATOM 1326 O O . ILE A 1 167 ? 15.551 1.565 -13.611 1.00 92.75 167 ILE A O 1
ATOM 1330 N N . LYS A 1 168 ? 15.871 1.037 -15.767 1.00 92.00 168 LYS A N 1
ATOM 1331 C CA . LYS A 1 168 ? 16.932 2.029 -15.990 1.00 92.00 168 LYS A CA 1
ATOM 1332 C C . LYS A 1 168 ? 16.429 3.456 -15.768 1.00 92.00 168 LYS A C 1
ATOM 1334 O O . LYS A 1 168 ? 17.124 4.251 -15.129 1.00 92.00 168 LYS A O 1
ATOM 1339 N N . GLU A 1 169 ? 15.242 3.775 -16.277 1.00 90.94 169 GLU A N 1
ATOM 1340 C CA . GLU A 1 169 ? 14.590 5.071 -16.078 1.00 90.94 169 GLU A CA 1
ATOM 1341 C C . GLU A 1 169 ? 14.329 5.339 -14.591 1.00 90.94 169 GLU A C 1
ATOM 1343 O O . GLU A 1 169 ? 14.773 6.362 -14.071 1.00 90.94 169 GLU A O 1
ATOM 1348 N N . ALA A 1 170 ? 13.710 4.389 -13.881 1.00 91.12 170 ALA A N 1
ATOM 1349 C CA . ALA A 1 170 ? 13.406 4.520 -12.459 1.00 91.12 170 ALA A CA 1
ATOM 1350 C C . ALA A 1 170 ? 14.673 4.728 -11.613 1.00 91.12 170 ALA A C 1
ATOM 1352 O O . ALA A 1 170 ? 14.706 5.599 -10.745 1.00 91.12 170 ALA A O 1
ATOM 1353 N N . ARG A 1 171 ? 15.757 3.990 -11.901 1.00 93.25 171 ARG A N 1
ATOM 1354 C CA . ARG A 1 171 ? 17.057 4.172 -11.226 1.00 93.25 171 ARG A CA 1
ATOM 1355 C C . ARG A 1 171 ? 17.663 5.545 -11.502 1.00 93.25 171 ARG A C 1
ATOM 1357 O O . ARG A 1 171 ? 18.144 6.184 -10.572 1.00 93.25 171 ARG A O 1
ATOM 1364 N N . THR A 1 172 ? 17.591 6.011 -12.747 1.00 92.31 172 THR A N 1
ATOM 1365 C CA . THR A 1 172 ? 18.090 7.339 -13.132 1.00 92.31 172 THR A CA 1
ATOM 1366 C C . THR A 1 172 ? 17.312 8.444 -12.419 1.00 92.31 172 THR A C 1
ATOM 1368 O O . THR A 1 172 ? 17.921 9.350 -11.855 1.00 92.31 172 THR A O 1
ATOM 1371 N N . ALA A 1 173 ? 15.979 8.342 -12.373 1.00 90.75 173 ALA A N 1
ATOM 1372 C CA . ALA A 1 173 ? 15.121 9.278 -11.646 1.00 90.75 173 ALA A CA 1
ATOM 1373 C C . ALA A 1 173 ? 15.409 9.286 -10.133 1.00 90.75 173 ALA A C 1
ATOM 1375 O O . ALA A 1 173 ? 15.317 10.328 -9.488 1.00 90.75 173 ALA A O 1
ATOM 1376 N N . ALA A 1 174 ? 15.838 8.148 -9.581 1.00 91.88 174 ALA A N 1
ATOM 1377 C CA . ALA A 1 174 ? 16.278 8.019 -8.194 1.00 91.88 174 ALA A CA 1
ATOM 1378 C C . ALA A 1 174 ? 17.707 8.538 -7.928 1.00 91.88 174 ALA A C 1
ATOM 1380 O O . ALA A 1 174 ? 18.180 8.454 -6.795 1.00 91.88 174 ALA A O 1
ATOM 1381 N N . GLY A 1 175 ? 18.430 9.011 -8.952 1.00 91.06 175 GLY A N 1
ATOM 1382 C CA . GLY A 1 175 ? 19.845 9.382 -8.842 1.00 91.06 175 GLY A CA 1
ATOM 1383 C C . GLY A 1 175 ? 20.784 8.190 -8.615 1.00 91.06 175 GLY A C 1
ATOM 1384 O O . GLY A 1 175 ? 21.917 8.367 -8.170 1.00 91.06 175 GLY A O 1
ATOM 1385 N N . LEU A 1 176 ? 20.324 6.969 -8.897 1.00 88.12 176 LEU A N 1
ATOM 1386 C CA . LEU A 1 176 ? 21.102 5.744 -8.764 1.00 88.12 176 LEU A CA 1
ATOM 1387 C C . LEU A 1 176 ? 21.765 5.386 -10.097 1.00 88.12 176 LEU A C 1
ATOM 1389 O O . LEU A 1 176 ? 21.180 5.604 -11.162 1.00 88.12 176 LEU A O 1
ATOM 1393 N N . PRO A 1 177 ? 22.962 4.772 -10.073 1.00 81.75 177 PRO A N 1
ATOM 1394 C CA . PRO A 1 177 ? 23.585 4.302 -11.296 1.00 81.75 177 PRO A CA 1
ATOM 1395 C C . PRO A 1 177 ? 22.683 3.260 -11.979 1.00 81.75 177 PRO A C 1
ATOM 1397 O O . PRO A 1 177 ? 22.047 2.443 -11.285 1.00 81.75 177 PRO A O 1
ATOM 1400 N N . PRO A 1 178 ? 22.629 3.253 -13.325 1.00 73.69 178 PRO A N 1
ATOM 1401 C CA . PRO A 1 178 ? 21.938 2.203 -14.053 1.00 73.69 178 PRO A CA 1
ATOM 1402 C C . PRO A 1 178 ? 22.552 0.859 -13.658 1.00 73.69 178 PRO A C 1
ATOM 1404 O O . PRO A 1 178 ? 23.774 0.709 -13.605 1.00 73.69 178 PRO A O 1
ATOM 1407 N N . LYS A 1 179 ? 21.706 -0.119 -13.334 1.00 70.62 179 LYS A N 1
ATOM 1408 C CA . LYS A 1 179 ? 22.175 -1.487 -13.122 1.00 70.62 179 LYS A CA 1
ATOM 1409 C C . LYS A 1 179 ? 22.661 -1.984 -14.484 1.00 70.62 179 LYS A C 1
ATOM 1411 O O . LYS A 1 179 ? 21.893 -1.929 -15.444 1.00 70.62 179 LYS A O 1
ATOM 1416 N N . ASN A 1 180 ? 23.921 -2.410 -14.585 1.00 63.38 180 ASN A N 1
ATOM 1417 C CA . ASN A 1 180 ? 24.410 -3.117 -15.769 1.00 63.38 180 ASN A CA 1
ATOM 1418 C C . ASN A 1 180 ? 23.692 -4.472 -15.809 1.00 63.38 180 ASN A C 1
ATOM 1420 O O . ASN A 1 180 ? 24.155 -5.452 -15.236 1.00 63.38 180 ASN A O 1
ATOM 1424 N N . LEU A 1 181 ? 22.502 -4.488 -16.400 1.00 60.59 181 LEU A N 1
ATOM 1425 C CA . LEU A 1 181 ? 21.771 -5.699 -16.734 1.00 60.59 181 LEU A CA 1
ATOM 1426 C C . LEU A 1 181 ? 22.345 -6.153 -18.079 1.00 60.59 181 LEU A C 1
ATOM 1428 O O . LEU A 1 181 ? 21.842 -5.759 -19.128 1.00 60.59 181 LEU A O 1
ATOM 1432 N N . SER A 1 182 ? 23.489 -6.842 -18.055 1.00 53.25 182 SER A N 1
ATOM 1433 C CA . SER A 1 182 ? 24.063 -7.440 -19.263 1.00 53.25 182 SER A CA 1
ATOM 1434 C C . SER A 1 182 ? 23.036 -8.384 -19.882 1.00 53.25 182 SER A C 1
ATOM 1436 O O . SER A 1 182 ? 22.453 -9.208 -19.183 1.00 53.25 182 SER A O 1
ATOM 1438 N N . SER A 1 183 ? 22.802 -8.241 -21.184 1.00 47.91 183 SER A N 1
ATOM 1439 C CA . SER A 1 183 ? 21.863 -9.059 -21.955 1.00 47.91 183 SER A CA 1
ATOM 1440 C C . SER A 1 183 ? 22.400 -10.442 -22.334 1.00 47.91 183 SER A C 1
ATOM 1442 O O . SER A 1 183 ? 21.719 -11.138 -23.074 1.00 47.91 183 SER A O 1
ATOM 1444 N N . ASP A 1 184 ? 23.570 -10.850 -21.839 1.00 47.12 184 ASP A N 1
ATOM 1445 C CA . ASP A 1 184 ? 24.252 -12.060 -22.296 1.00 47.12 184 ASP A CA 1
ATOM 1446 C C . ASP A 1 184 ? 24.782 -12.887 -21.109 1.00 47.12 184 ASP A C 1
ATOM 1448 O O . ASP A 1 184 ? 25.806 -12.535 -20.524 1.00 47.12 184 ASP A O 1
ATOM 1452 N N . GLU A 1 185 ? 24.067 -13.968 -20.778 1.00 39.78 185 GLU A N 1
ATOM 1453 C CA . GLU A 1 185 ? 24.589 -15.313 -20.455 1.00 39.78 185 GLU A CA 1
ATOM 1454 C C . GLU A 1 185 ? 23.607 -16.366 -20.993 1.00 39.78 185 GLU A C 1
ATOM 1456 O O . GLU A 1 185 ? 22.391 -16.249 -20.706 1.00 39.78 185 GLU A O 1
#

Mean predicted aligned error: 9.23 Å

Radius of gyration: 22.47 Å; Cα contacts (8 Å, |Δi|>4): 226; chains: 1; bounding box: 92×33×47 Å

pLDDT: mean 86.13, std 19.13, range [39.47, 98.75]

Solvent-accessible surface area (backbone atoms only — not comparable to full-atom values): 10279 Å² total; per-residue (Å²): 140,78,88,82,85,88,87,91,82,77,75,68,64,60,57,55,53,49,51,54,56,47,53,67,68,63,55,72,72,51,82,72,72,76,39,90,89,45,67,72,83,51,57,61,52,94,16,89,27,63,69,92,41,71,58,31,53,47,40,54,51,47,41,54,53,46,61,71,42,57,87,68,70,87,54,57,56,44,60,42,25,44,52,42,15,53,38,25,48,36,48,14,37,38,57,58,17,50,53,26,29,21,54,16,41,73,74,49,57,61,74,46,21,61,43,31,38,52,48,12,55,51,26,46,77,39,61,17,53,66,35,12,53,53,24,27,54,45,8,36,72,18,30,85,45,70,69,42,40,53,51,40,41,56,48,34,59,70,79,40,60,84,48,52,66,62,46,38,51,44,26,49,78,60,74,40,76,63,76,87,75,74,94,77,133